Protein AF-A0AAN9I0D5-F1 (afdb_monomer)

Mean predicted aligned error: 15.94 Å

InterPro domains:
  IPR004870 Nucleoporin, Nup155-like [PTHR10350] (16-192)
  IPR007187 Nucleoporin, Nup133/Nup155-like, C-terminal [PF03177] (36-224)
  IPR011257 DNA glycosylase [SSF48150] (186-263)

Nearest PDB structures (foldseek):
  7r1y-assembly1_A  TM=7.532E-01  e=1.089E-03  Homo sapiens
  7tbj-assembly1_A5  TM=6.832E-01  e=1.422E-03  Homo sapiens
  7tbl-assembly1_A6-7  TM=6.832E-01  e=1.422E-03  Homo sapiens
  7tbi-assembly1_A2  TM=6.825E-01  e=2.317E-03  Saccharomyces cerevisiae
  7tbi-assembly1_A4  TM=4.420E-01  e=2.786E-02  Saccharomyces cerevisiae

Sequence (269 aa):
MVRNLFGAYSRNMESNGSGTTNKRQRLPYSPAELAAMEVRAMECIRQLLLRSGEALFLLQLLSQHHVTRLIQGFDANLQQALVQLTFHQLVCSEDGDSLATRLVYALMEYYTGPYGRGTVDDISRRLREGCPSYYKESDYKFFLAVEALERAAVTIDDEEKESLAREAFDSLSKVPESTDLRTVWKRFEDLRLTIHVGLKEVNEMWAGLGYYPRARFLLKGAKQVVAEGGKISKMASMLRKIPGIGDYTAGAIASIAFNKMGGLCDLCS

Organism: Crotalaria pallida (NCBI:txid3830)

Foldseek 3Di:
DDPPPPDDPDDPDDDDDDDDDPDPPPPPDDPVRVVVVVVVVVVVVVLLVLLLQLLVLLVVVCVVQDVPVLVVVDDPVLVVCVVVDDSCCLRPNPVNLVNSLVSVVSSLVVQLALVRPDDSVVVLVSNCVRHCPNRDPLNSLQSQLSSLLSPLLVDPDLVSSVVSNVSSVVSNVPHDPPDDCVVVVVSVLSSLRQPPDDLVNLCVVCPPVPPSVLSVQVSQLVNVCSVVVVDDDLQLVSQCVRGNQDLVNSLVCNCPVVVDPPRPPVPPD

Solvent-accessible surface area (backbone atoms only — not comparable to full-atom values): 15769 Å² total; per-residue (Å²): 142,86,82,68,97,73,70,80,82,80,82,86,81,84,86,78,82,89,80,97,66,99,64,76,81,67,67,97,56,55,74,68,53,50,53,55,48,49,55,50,52,53,50,51,52,52,52,50,52,50,39,47,51,22,52,50,43,50,53,53,52,44,66,72,70,47,54,74,63,56,54,73,75,48,54,73,68,55,53,53,50,59,73,70,57,44,73,66,40,51,58,74,32,72,70,24,48,55,49,51,32,49,51,52,50,54,55,49,54,69,39,41,40,88,73,55,86,52,64,63,63,61,57,47,50,52,38,44,74,45,25,52,88,63,38,46,74,52,56,49,32,46,52,52,18,48,32,28,46,35,50,29,66,71,46,84,52,67,70,62,25,50,51,28,46,49,52,18,49,58,32,47,72,71,37,67,88,89,56,82,56,68,67,55,50,52,55,56,61,74,52,63,74,74,82,77,78,47,73,64,58,54,42,60,76,42,58,92,70,83,48,58,72,54,52,54,29,38,52,50,20,53,48,48,38,51,75,69,71,61,69,78,63,76,44,37,81,59,36,44,72,36,48,64,34,48,72,69,55,16,19,50,48,19,35,71,78,58,70,38,87,80,42,75,74,77,78,80,118

Secondary structure (DSSP, 8-state):
----SS---------------------SS-HHHHHHHHHHHHHHHHHHHHHHHHHHHHHHHHHHT-HHHHHHTS-HHHHHHHHH--HHHHHH-HHHHHHHHHHHHHHHHHHSSTT--S-HHHHHHHHHHH-TTTS-HHHHHHHHHHHHHHHHHH---HHHHHHHHHHHHHHHHTS-TTS-THHHHHHHHHTT------HHHHHHHTTTTS-HHHHHHHHHHHHHHHHTTS---SSHHHHTTSTT--HHHHHHHHHHHH--TTSSGGG--

Radius of gyration: 28.89 Å; Cα contacts (8 Å, |Δi|>4): 200; chains: 1; bounding box: 64×52×85 Å

pLDDT: mean 73.4, std 15.23, range [30.67, 92.06]

Structure (mmCIF, N/CA/C/O backbone):
data_AF-A0AAN9I0D5-F1
#
_entry.id   AF-A0AAN9I0D5-F1
#
loop_
_atom_site.group_PDB
_atom_site.id
_atom_site.type_symbol
_atom_site.label_atom_id
_atom_site.label_alt_id
_atom_site.label_comp_id
_atom_site.label_asym_id
_atom_site.label_entity_id
_atom_site.label_seq_id
_atom_site.pdbx_PDB_ins_code
_atom_site.Cartn_x
_atom_site.Cartn_y
_atom_site.Cartn_z
_atom_site.occupancy
_atom_site.B_iso_or_equiv
_atom_site.auth_seq_id
_atom_site.auth_comp_id
_atom_site.auth_asym_id
_atom_site.auth_atom_id
_atom_site.pdbx_PDB_model_num
ATOM 1 N N . MET A 1 1 ? -2.088 -6.494 16.242 1.00 34.50 1 MET A N 1
ATOM 2 C CA . MET A 1 1 ? -1.973 -7.576 17.245 1.00 34.50 1 MET A CA 1
ATOM 3 C C . MET A 1 1 ? -3.067 -7.373 18.297 1.00 34.50 1 MET A C 1
ATOM 5 O O . MET A 1 1 ? -2.773 -7.082 19.444 1.00 34.50 1 MET A O 1
ATOM 9 N N . VAL A 1 2 ? -4.336 -7.469 17.882 1.00 40.72 2 VAL A N 1
ATOM 10 C CA . VAL A 1 2 ? -5.516 -7.334 18.754 1.00 40.72 2 VAL A CA 1
ATOM 11 C C . VAL A 1 2 ? -6.227 -8.680 18.715 1.00 40.72 2 VAL A C 1
ATOM 13 O O . VAL A 1 2 ? -7.201 -8.870 18.008 1.00 40.72 2 VAL A O 1
ATOM 16 N N . ARG A 1 3 ? -5.654 -9.681 19.384 1.00 41.75 3 ARG A N 1
ATOM 17 C CA . ARG A 1 3 ? -6.338 -10.962 19.573 1.00 41.75 3 ARG A CA 1
ATOM 18 C C . ARG A 1 3 ? -6.983 -10.929 20.952 1.00 41.75 3 ARG A C 1
ATOM 20 O O . ARG A 1 3 ? -6.270 -10.818 21.944 1.00 41.75 3 ARG A O 1
ATOM 27 N N . ASN A 1 4 ? -8.309 -11.063 20.970 1.00 41.97 4 ASN A N 1
ATOM 28 C CA . ASN A 1 4 ? -9.168 -11.277 22.141 1.00 41.97 4 ASN A CA 1
ATOM 29 C C . ASN A 1 4 ? -9.490 -10.039 22.997 1.00 41.97 4 ASN A C 1
ATOM 31 O O . ASN A 1 4 ? -9.071 -9.942 24.146 1.00 41.97 4 ASN A O 1
ATOM 35 N N . LEU A 1 5 ? -10.349 -9.151 22.485 1.00 46.91 5 LEU A N 1
ATOM 36 C CA . LEU A 1 5 ? -11.099 -8.201 23.328 1.00 46.91 5 LEU A CA 1
ATOM 37 C C . LEU A 1 5 ? -12.186 -8.891 24.182 1.00 46.91 5 LEU A C 1
ATOM 39 O O . LEU A 1 5 ? -12.619 -8.342 25.188 1.00 46.91 5 LEU A O 1
ATOM 43 N N . PHE A 1 6 ? -12.579 -10.119 23.826 1.00 43.06 6 PHE A N 1
ATOM 44 C CA . PHE A 1 6 ? -13.622 -10.887 24.509 1.00 43.06 6 PHE A CA 1
ATOM 45 C C . PHE A 1 6 ? -13.172 -12.338 24.726 1.00 43.06 6 PHE A C 1
ATOM 47 O O . PHE A 1 6 ? -13.658 -13.266 24.084 1.00 43.06 6 PHE A O 1
ATOM 54 N N . GLY A 1 7 ? -12.191 -12.556 25.605 1.00 35.41 7 GLY A N 1
ATOM 55 C CA . GLY A 1 7 ? -11.887 -13.906 26.084 1.00 35.41 7 GLY A CA 1
ATOM 56 C C . GLY A 1 7 ? -13.107 -14.489 26.805 1.00 35.41 7 GLY A C 1
ATOM 57 O O . GLY A 1 7 ? -13.618 -13.877 27.740 1.00 35.41 7 GLY A O 1
ATOM 58 N N . ALA A 1 8 ? -13.591 -15.646 26.348 1.00 38.09 8 ALA A N 1
ATOM 59 C CA . ALA A 1 8 ? -14.747 -16.334 26.910 1.00 38.09 8 ALA A CA 1
ATOM 60 C C . ALA A 1 8 ? -14.563 -16.591 28.417 1.00 38.09 8 ALA A C 1
ATOM 62 O O . ALA A 1 8 ? -13.686 -17.350 28.831 1.00 38.09 8 ALA A O 1
ATOM 63 N N . TYR A 1 9 ? -15.411 -15.978 29.244 1.00 43.38 9 TYR A N 1
ATOM 64 C CA . TYR A 1 9 ? -15.505 -16.303 30.664 1.00 43.38 9 TYR A CA 1
ATOM 65 C C . TYR A 1 9 ? -16.128 -17.699 30.812 1.00 43.38 9 TYR A C 1
ATOM 67 O O . TYR A 1 9 ? -17.349 -17.854 30.779 1.00 43.38 9 TYR A O 1
ATOM 75 N N . SER A 1 10 ? -15.286 -18.728 30.948 1.00 35.09 10 SER A N 1
ATOM 76 C CA . SER A 1 10 ? -15.739 -20.078 31.288 1.00 35.09 10 SER A CA 1
ATOM 77 C C . SER A 1 10 ? -16.269 -20.099 32.723 1.00 35.09 10 SER A C 1
ATOM 79 O O . SER A 1 10 ? -15.571 -19.759 33.680 1.00 35.09 10 SER A O 1
ATOM 81 N N . ARG A 1 11 ? -17.540 -20.468 32.856 1.00 40.59 11 ARG A N 1
ATOM 82 C CA . ARG A 1 11 ? -18.304 -20.533 34.099 1.00 40.59 11 ARG A CA 1
ATOM 83 C C . ARG A 1 11 ? -18.100 -21.908 34.742 1.00 40.59 11 ARG A C 1
ATOM 85 O O . ARG A 1 11 ? -18.841 -22.829 34.424 1.00 40.59 11 ARG A O 1
ATOM 92 N N . ASN A 1 12 ? -17.164 -22.042 35.681 1.00 32.66 12 ASN A N 1
ATOM 93 C CA . ASN A 1 12 ? -17.153 -23.198 36.587 1.00 32.66 12 ASN A CA 1
ATOM 94 C C . ASN A 1 12 ? -18.049 -22.899 37.796 1.00 32.66 12 ASN A C 1
ATOM 96 O O . ASN A 1 12 ? -17.616 -22.323 38.790 1.00 32.66 12 ASN A O 1
ATOM 100 N N . MET A 1 13 ? -19.328 -23.255 37.671 1.00 35.94 13 MET A N 1
ATOM 101 C CA . MET A 1 13 ? -20.277 -23.351 38.781 1.00 35.94 13 MET A CA 1
ATOM 102 C C . MET A 1 13 ? -20.373 -24.820 39.194 1.00 35.94 13 MET A C 1
ATOM 104 O O . MET A 1 13 ? -21.234 -25.545 38.704 1.00 35.94 13 MET A O 1
ATOM 108 N N . GLU A 1 14 ? -19.495 -25.257 40.095 1.00 30.67 14 GLU A N 1
ATOM 109 C CA . GLU A 1 14 ? -19.739 -26.473 40.869 1.00 30.67 14 GLU A CA 1
ATOM 110 C C . GLU A 1 14 ? -20.461 -26.095 42.163 1.00 30.67 14 GLU A C 1
ATOM 112 O O . GLU A 1 14 ? -19.948 -25.401 43.041 1.00 30.67 14 GLU A O 1
ATOM 117 N N . SER A 1 15 ? -21.718 -26.521 42.211 1.00 42.09 15 SER A N 1
ATOM 118 C CA . SER A 1 15 ? -22.618 -26.463 43.352 1.00 42.09 15 SER A CA 1
ATOM 119 C C . SER A 1 15 ? -22.238 -27.551 44.353 1.00 42.09 15 SER A C 1
ATOM 121 O O . SER A 1 15 ? -22.221 -28.722 43.983 1.00 42.09 15 SER A O 1
ATOM 123 N N . ASN A 1 16 ? -22.003 -27.195 45.620 1.00 30.69 16 ASN A N 1
ATOM 124 C CA . ASN A 1 16 ? -22.279 -28.118 46.720 1.00 30.69 16 ASN A CA 1
ATOM 125 C C . ASN A 1 16 ? -22.515 -27.402 48.064 1.00 30.69 16 ASN A C 1
ATOM 127 O O . ASN A 1 16 ? -21.620 -26.781 48.627 1.00 30.69 16 ASN A O 1
ATOM 131 N N . GLY A 1 17 ? -23.746 -27.547 48.571 1.00 33.44 17 GLY A N 1
ATOM 132 C CA . GLY A 1 17 ? -24.042 -27.913 49.962 1.00 33.44 17 GLY A CA 1
ATOM 133 C C . GLY A 1 17 ? -23.835 -26.905 51.104 1.00 33.44 17 GLY A C 1
ATOM 134 O O . GLY A 1 17 ? -22.748 -26.793 51.647 1.00 33.44 17 GLY A O 1
ATOM 135 N N . SER A 1 18 ? -24.963 -26.353 51.581 1.00 39.03 18 SER A N 1
ATOM 136 C CA . SER A 1 18 ? -25.345 -26.172 53.001 1.00 39.03 18 SER A CA 1
ATOM 137 C C . SER A 1 18 ? -24.423 -25.393 53.961 1.00 39.03 18 SER A C 1
ATOM 139 O O . SER A 1 18 ? -23.410 -25.897 54.437 1.00 39.03 18 SER A O 1
ATOM 141 N N . GLY A 1 19 ? -24.896 -24.228 54.427 1.00 32.03 19 GLY A N 1
ATOM 142 C CA . GLY A 1 19 ? -24.386 -23.597 55.650 1.00 32.03 19 GLY A CA 1
ATOM 143 C C . GLY A 1 19 ? -24.882 -22.167 55.863 1.00 32.03 19 GLY A C 1
ATOM 144 O O . GLY A 1 19 ? -24.277 -21.212 55.378 1.00 32.03 19 GLY A O 1
ATOM 145 N N . THR A 1 20 ? -25.967 -22.011 56.622 1.00 44.25 20 THR A N 1
ATOM 146 C CA . THR A 1 20 ? -26.500 -20.731 57.112 1.00 44.25 20 THR A CA 1
ATOM 147 C C . THR A 1 20 ? -25.467 -19.983 57.957 1.00 44.25 20 THR A C 1
ATOM 149 O O . THR A 1 20 ? -25.216 -20.353 59.098 1.00 44.25 20 THR A O 1
ATOM 152 N N . THR A 1 21 ? -24.897 -18.903 57.422 1.00 37.22 21 THR A N 1
ATOM 153 C CA . THR A 1 21 ? -24.263 -17.817 58.190 1.00 37.22 21 THR A CA 1
ATOM 154 C C . THR A 1 21 ? -24.368 -16.532 57.375 1.00 37.22 21 THR A C 1
ATOM 156 O O . THR A 1 21 ? -24.171 -16.559 56.161 1.00 37.22 21 THR A O 1
ATOM 159 N N . ASN A 1 22 ? -24.683 -15.413 58.034 1.00 45.34 22 ASN A N 1
ATOM 160 C CA . ASN A 1 22 ? -2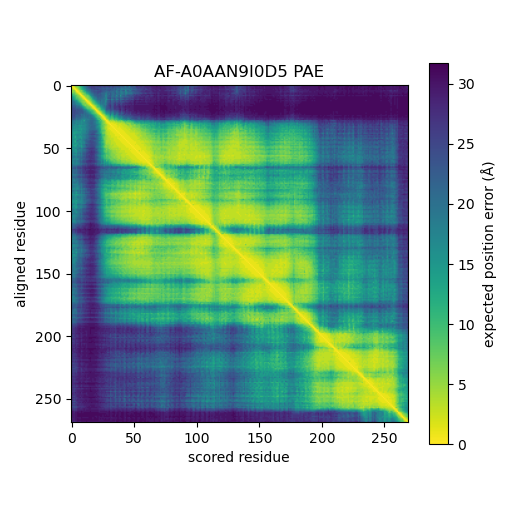4.644 -14.061 57.473 1.00 45.34 22 ASN A CA 1
ATOM 161 C C . ASN A 1 22 ? -23.268 -13.779 56.848 1.00 45.34 22 ASN A C 1
ATOM 163 O O . ASN A 1 22 ? -22.359 -13.262 57.495 1.00 45.34 22 ASN A O 1
ATOM 167 N N . LYS A 1 23 ? -23.103 -14.114 55.573 1.00 39.50 23 LYS A N 1
ATOM 168 C CA . LYS A 1 23 ? -21.961 -13.710 54.770 1.00 39.50 23 LYS A CA 1
ATOM 169 C C . LYS A 1 23 ? -22.453 -12.546 53.938 1.00 39.50 23 LYS A C 1
ATOM 171 O O . LYS A 1 23 ? -23.138 -12.754 52.942 1.00 39.50 23 LYS A O 1
ATOM 176 N N . ARG A 1 24 ? -22.107 -11.318 54.358 1.00 42.88 24 ARG A N 1
ATOM 177 C CA . ARG A 1 24 ? -21.983 -10.179 53.431 1.00 42.88 24 ARG A CA 1
ATOM 178 C C . ARG A 1 24 ? -21.437 -10.765 52.136 1.00 42.88 24 ARG A C 1
AT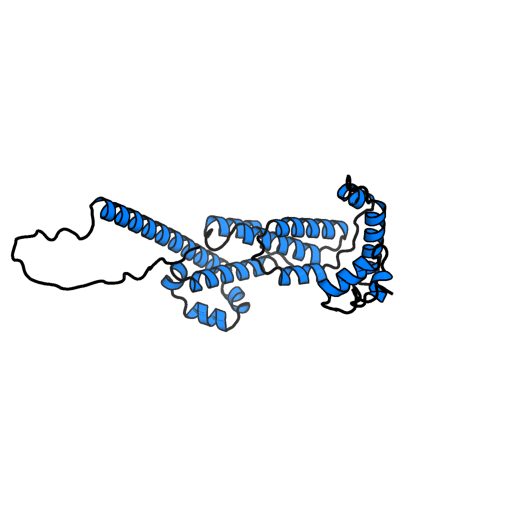OM 180 O O . ARG A 1 24 ? -20.359 -11.357 52.201 1.00 42.88 24 ARG A O 1
ATOM 187 N N . GLN A 1 25 ? -22.205 -10.700 51.046 1.00 50.69 25 GLN A N 1
ATOM 188 C CA . GLN A 1 25 ? -21.758 -11.106 49.717 1.00 50.69 25 GLN A CA 1
ATOM 189 C C . GLN A 1 25 ? -20.391 -10.454 49.515 1.00 50.69 25 GLN A C 1
ATOM 191 O O . GLN A 1 25 ? -20.296 -9.251 49.283 1.00 50.69 25 GLN A O 1
ATOM 196 N N . ARG A 1 26 ? -19.315 -11.217 49.740 1.00 51.75 26 ARG A N 1
ATOM 197 C CA . ARG A 1 26 ? -17.973 -10.759 49.423 1.00 51.75 26 ARG A CA 1
ATOM 198 C C . ARG A 1 26 ? -18.023 -10.643 47.917 1.00 51.75 26 ARG A C 1
ATOM 200 O O . ARG A 1 26 ? -18.247 -11.651 47.248 1.00 51.75 26 ARG A O 1
ATOM 207 N N . LEU A 1 27 ? -17.919 -9.410 47.421 1.00 56.59 27 LEU A N 1
ATOM 208 C CA . LEU A 1 27 ? -17.673 -9.161 46.010 1.00 56.59 27 LEU A CA 1
ATOM 209 C C . LEU A 1 27 ? -16.624 -10.192 45.567 1.00 56.59 27 LEU A C 1
ATOM 211 O O . LEU A 1 27 ? -15.614 -10.333 46.260 1.00 56.59 27 LEU A O 1
ATOM 215 N N . PRO A 1 28 ? -16.872 -10.964 44.497 1.00 70.00 28 PRO A N 1
ATOM 216 C CA . PRO A 1 28 ? -16.014 -12.085 44.102 1.00 70.00 28 PRO A CA 1
ATOM 217 C C . PRO A 1 28 ? -14.615 -11.650 43.627 1.00 70.00 28 PRO A C 1
ATOM 219 O O . PRO A 1 28 ? -13.859 -12.470 43.123 1.00 70.00 28 PRO A O 1
ATOM 222 N N . TYR A 1 29 ? -14.275 -10.374 43.811 1.00 71.25 29 TYR A N 1
ATOM 223 C CA . TYR A 1 29 ? -13.068 -9.716 43.360 1.00 71.25 29 TYR A CA 1
ATOM 224 C C . TYR A 1 29 ? -12.411 -8.991 44.534 1.00 71.25 29 TYR A C 1
ATOM 226 O O . TYR A 1 29 ? -13.072 -8.326 45.340 1.00 71.25 29 TYR A O 1
ATOM 234 N N . SER A 1 30 ? -11.094 -9.107 44.620 1.00 85.94 30 SER A N 1
ATOM 235 C CA . SER A 1 30 ? -10.270 -8.312 45.521 1.00 85.94 30 SER A CA 1
ATOM 236 C C . SER A 1 30 ? -10.320 -6.820 45.139 1.00 85.94 30 SER A C 1
ATOM 238 O O . SER A 1 30 ? -10.538 -6.483 43.972 1.00 85.94 30 SER A O 1
ATOM 240 N N . PRO A 1 31 ? -10.072 -5.892 46.083 1.00 83.31 31 PRO A N 1
ATOM 241 C CA . PRO A 1 31 ? -10.000 -4.460 45.777 1.00 83.31 31 PRO A CA 1
ATOM 242 C C . PRO A 1 31 ? -8.988 -4.123 44.669 1.00 83.31 31 PRO A C 1
ATOM 244 O O . PRO A 1 31 ? -9.225 -3.224 43.868 1.00 83.31 31 PRO A O 1
ATOM 247 N N . ALA A 1 32 ? -7.889 -4.882 44.585 1.00 84.44 32 ALA A N 1
ATOM 248 C CA . ALA A 1 32 ? -6.889 -4.744 43.530 1.00 84.44 32 ALA A CA 1
ATOM 249 C C . ALA A 1 32 ? -7.420 -5.187 42.153 1.00 84.44 32 ALA A C 1
ATOM 251 O O . ALA A 1 32 ? -7.154 -4.525 41.152 1.00 84.44 32 ALA A O 1
ATOM 252 N N . GLU A 1 33 ? -8.205 -6.267 42.089 1.00 86.44 33 GLU A N 1
ATOM 253 C CA . GLU A 1 33 ? -8.851 -6.715 40.847 1.00 86.44 33 GLU A CA 1
ATOM 254 C C . GLU A 1 33 ? -9.924 -5.732 40.377 1.00 86.44 33 GLU A C 1
ATOM 256 O O . GLU A 1 33 ? -9.991 -5.460 39.181 1.00 86.44 33 GLU A O 1
ATOM 261 N N . LEU A 1 34 ? -10.718 -5.157 41.290 1.00 85.31 34 LEU A N 1
ATOM 262 C CA . LEU A 1 34 ? -11.670 -4.090 40.956 1.00 85.31 34 LEU A CA 1
ATOM 263 C C . LEU A 1 34 ? -10.963 -2.867 40.369 1.00 85.31 34 LEU A C 1
ATOM 265 O O . LEU A 1 34 ? -11.347 -2.420 39.292 1.00 85.31 34 LEU A O 1
ATOM 269 N N . ALA A 1 35 ? -9.898 -2.384 41.014 1.00 87.12 35 ALA A N 1
ATOM 270 C CA . ALA A 1 35 ? -9.115 -1.263 40.499 1.00 87.12 35 ALA A CA 1
ATOM 271 C C . ALA A 1 35 ? -8.501 -1.581 39.122 1.00 87.12 35 ALA A C 1
ATOM 273 O O . ALA A 1 35 ? -8.565 -0.771 38.202 1.00 87.12 35 ALA A O 1
ATOM 274 N N . ALA A 1 36 ? -7.966 -2.792 38.930 1.00 87.50 36 ALA A N 1
ATOM 275 C CA . ALA A 1 36 ? -7.428 -3.220 37.639 1.00 87.50 36 ALA A CA 1
ATOM 276 C C . ALA A 1 36 ? -8.510 -3.388 36.554 1.00 87.50 36 ALA A C 1
ATOM 278 O O . ALA A 1 36 ? -8.223 -3.227 35.366 1.00 87.50 36 ALA A O 1
ATOM 279 N N . MET A 1 37 ? -9.740 -3.760 36.919 1.00 87.69 37 MET A N 1
ATOM 280 C CA . MET A 1 37 ? -10.880 -3.791 35.995 1.00 87.69 37 MET A CA 1
ATOM 281 C C . MET A 1 37 ? -11.333 -2.378 35.627 1.00 87.69 37 MET A C 1
ATOM 283 O O . MET A 1 37 ? -11.593 -2.122 34.456 1.00 87.69 37 MET A O 1
ATOM 287 N N . GLU A 1 38 ? -11.365 -1.457 36.588 1.00 90.69 38 GLU A N 1
ATOM 288 C CA . GLU A 1 38 ? -11.731 -0.059 36.363 1.00 90.69 38 GLU A CA 1
ATOM 289 C C . GLU A 1 38 ? -10.732 0.645 35.438 1.00 90.69 38 GLU A C 1
ATOM 291 O O . GLU A 1 38 ? -11.137 1.241 34.442 1.00 90.69 38 GLU A O 1
ATOM 296 N N . VAL A 1 39 ? -9.426 0.481 35.678 1.00 91.62 39 VAL A N 1
ATOM 297 C CA . VAL A 1 39 ? -8.373 1.019 34.797 1.00 91.62 39 VAL A CA 1
ATOM 298 C C . VAL A 1 39 ? -8.512 0.474 33.372 1.00 91.62 39 VAL A C 1
ATOM 300 O O . VAL A 1 39 ? -8.418 1.232 32.407 1.00 91.62 39 VAL A O 1
ATOM 303 N N . ARG A 1 40 ? -8.792 -0.828 33.219 1.00 89.19 40 ARG A N 1
ATOM 304 C CA . ARG A 1 40 ? -9.034 -1.436 31.900 1.00 89.19 40 ARG A CA 1
ATOM 305 C C . ARG A 1 40 ? -10.288 -0.881 31.231 1.00 89.19 40 ARG A C 1
ATOM 307 O O . ARG A 1 40 ? -10.242 -0.576 30.045 1.00 89.19 40 ARG A O 1
ATOM 314 N N . ALA A 1 41 ? -11.381 -0.715 31.973 1.00 89.75 41 ALA A N 1
ATOM 315 C CA . ALA A 1 41 ? -12.616 -0.144 31.447 1.00 89.75 41 ALA A CA 1
ATOM 316 C C . ALA A 1 41 ? -12.418 1.307 30.983 1.00 89.75 41 ALA A C 1
ATOM 318 O O . ALA A 1 41 ? -12.858 1.659 29.888 1.00 89.75 41 ALA A O 1
ATOM 319 N N . MET A 1 42 ? -11.705 2.128 31.763 1.00 92.06 42 MET A N 1
ATOM 320 C CA . MET A 1 42 ? -11.371 3.500 31.371 1.00 92.06 42 MET A CA 1
ATOM 321 C C . MET A 1 42 ? -10.510 3.537 30.106 1.00 92.06 42 MET A C 1
ATOM 323 O O . MET A 1 42 ? -10.791 4.325 29.203 1.00 92.06 42 MET A O 1
ATOM 327 N N . GLU A 1 43 ? -9.511 2.658 29.992 1.00 89.88 43 GLU A N 1
ATOM 328 C CA . GLU A 1 43 ? -8.684 2.579 28.784 1.00 89.88 43 GLU A CA 1
ATOM 329 C C . GLU A 1 43 ? -9.500 2.119 27.566 1.00 89.88 43 GLU A C 1
ATOM 331 O O . GLU A 1 43 ? -9.365 2.699 26.491 1.00 89.88 43 GLU A O 1
ATOM 336 N N . CYS A 1 44 ? -10.413 1.155 27.722 1.00 86.44 44 CYS A N 1
ATOM 337 C CA . CYS A 1 44 ? -11.322 0.744 26.649 1.00 86.44 44 CYS A CA 1
ATOM 338 C C . CYS A 1 44 ? -12.213 1.898 26.169 1.00 86.44 44 CYS A C 1
ATOM 340 O O . CYS A 1 44 ? -12.359 2.090 24.963 1.00 86.44 44 CYS A O 1
ATOM 342 N N . ILE A 1 45 ? -12.773 2.692 27.086 1.00 90.94 45 ILE A N 1
ATOM 343 C CA . ILE A 1 45 ? -13.579 3.871 26.732 1.00 90.94 45 ILE A CA 1
ATOM 344 C C . ILE A 1 45 ? -12.716 4.903 26.000 1.00 90.94 45 ILE A C 1
ATOM 346 O O . ILE A 1 45 ? -13.139 5.444 24.979 1.00 90.94 45 ILE A O 1
ATOM 350 N N . ARG A 1 46 ? -11.490 5.148 26.474 1.00 89.75 46 ARG A N 1
ATOM 351 C CA . ARG A 1 46 ? -10.553 6.078 25.833 1.00 89.75 46 ARG A CA 1
ATOM 352 C C . ARG A 1 46 ? -10.223 5.653 24.401 1.00 89.75 46 ARG A C 1
ATOM 354 O O . ARG A 1 46 ? -10.270 6.483 23.496 1.00 89.75 46 ARG A O 1
ATOM 361 N N . GLN A 1 47 ? -9.932 4.371 24.187 1.00 86.25 47 GLN A N 1
ATOM 362 C CA . GLN A 1 47 ? -9.665 3.813 22.858 1.00 86.25 47 GLN A CA 1
ATOM 363 C C . GLN A 1 47 ? -10.893 3.896 21.950 1.00 86.25 47 GLN A C 1
ATOM 365 O O . GLN A 1 47 ? -10.770 4.290 20.793 1.00 86.25 47 GLN A O 1
ATOM 370 N N . LEU A 1 48 ? -12.084 3.596 22.476 1.00 88.69 48 LEU A N 1
ATOM 371 C CA . LEU A 1 48 ? -13.332 3.694 21.721 1.00 88.69 48 LEU A CA 1
ATOM 372 C C . LEU A 1 48 ? -13.615 5.134 21.272 1.00 88.69 48 LEU A C 1
ATOM 374 O O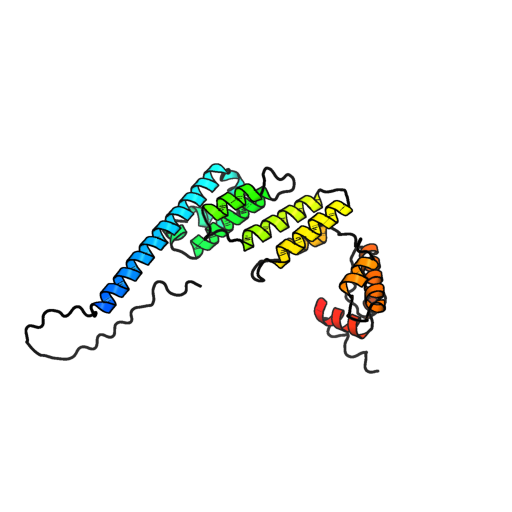 . LEU A 1 48 ? -14.000 5.351 20.123 1.00 88.69 48 LEU A O 1
ATOM 378 N N . LEU A 1 49 ? -13.401 6.119 22.149 1.00 89.50 49 LEU A N 1
ATOM 379 C CA . LEU A 1 49 ? -13.569 7.538 21.823 1.00 89.50 49 LEU A CA 1
ATOM 380 C C . LEU A 1 49 ? -12.576 7.993 20.749 1.00 89.50 49 LEU A C 1
ATOM 382 O O . LEU A 1 49 ? -12.983 8.657 19.797 1.00 89.50 49 LEU A O 1
ATOM 386 N N . LEU A 1 50 ? -11.304 7.595 20.863 1.00 87.62 50 LEU A N 1
ATOM 387 C CA . LEU A 1 50 ? -10.290 7.884 19.846 1.00 87.62 50 LEU A CA 1
ATOM 388 C C . LEU A 1 50 ? -10.675 7.285 18.491 1.00 87.62 50 LEU A C 1
ATOM 390 O O . LEU A 1 50 ? -10.725 8.004 17.497 1.00 87.62 50 LEU A O 1
ATOM 394 N N . ARG A 1 51 ? -11.046 6.001 18.461 1.00 85.31 51 ARG A N 1
ATOM 395 C CA . ARG A 1 51 ? -11.449 5.306 17.229 1.00 85.31 51 ARG A CA 1
ATOM 396 C C . ARG A 1 51 ? -12.703 5.890 16.596 1.00 85.31 51 ARG A C 1
ATOM 398 O O . ARG A 1 51 ? -12.779 6.006 15.375 1.00 85.31 51 ARG A O 1
ATOM 405 N N . SER A 1 52 ? -13.661 6.310 17.419 1.00 88.94 52 SER A N 1
ATOM 406 C CA . SER A 1 52 ? -14.863 7.005 16.950 1.00 88.94 52 SER A CA 1
ATOM 407 C C . SER A 1 52 ? -14.513 8.354 16.316 1.00 88.94 52 SER A C 1
ATOM 409 O O . SER A 1 52 ? -15.058 8.695 15.269 1.00 88.94 52 SER A O 1
ATOM 411 N N . GLY A 1 53 ? -13.578 9.103 16.913 1.00 87.12 53 GLY A N 1
ATOM 412 C CA . GLY A 1 53 ? -13.074 10.362 16.359 1.00 87.12 53 GLY A CA 1
ATOM 413 C C . GLY A 1 53 ? -12.368 10.176 15.015 1.00 87.12 53 GLY A C 1
ATOM 414 O O . GLY A 1 53 ? -12.681 10.881 14.058 1.00 87.12 53 GLY A O 1
ATOM 415 N N . GLU A 1 54 ? -11.484 9.182 14.913 1.00 89.56 54 GLU A N 1
ATOM 416 C CA . GLU A 1 54 ? -10.775 8.848 13.669 1.00 89.56 54 GLU A CA 1
ATOM 417 C C . GLU A 1 54 ? -11.739 8.417 12.553 1.00 89.56 54 GLU A C 1
ATOM 419 O O . GLU A 1 54 ? -11.603 8.843 11.405 1.00 89.56 54 GLU A O 1
ATOM 424 N N . ALA A 1 55 ? -12.749 7.602 12.879 1.00 86.19 55 ALA A N 1
ATOM 425 C CA . ALA A 1 55 ? -13.770 7.174 11.925 1.00 86.19 55 ALA A CA 1
ATOM 426 C C . ALA A 1 55 ? -14.619 8.353 11.421 1.00 86.19 55 ALA A C 1
ATOM 428 O O . ALA A 1 55 ? -14.882 8.461 10.222 1.00 86.19 55 ALA A O 1
ATOM 429 N N . LEU A 1 56 ? -15.021 9.269 12.309 1.00 88.38 56 LEU A N 1
ATOM 430 C CA . LEU A 1 56 ? -15.747 10.483 11.923 1.00 88.38 56 LEU A CA 1
ATOM 431 C C . LEU A 1 56 ? -14.894 11.402 11.047 1.00 88.38 56 LEU A C 1
ATOM 433 O O . LEU A 1 56 ? -15.399 11.928 10.055 1.00 88.38 56 LEU A O 1
ATOM 437 N N . PHE A 1 57 ? -13.608 11.558 11.367 1.00 88.75 57 PHE A N 1
ATOM 438 C CA . PHE A 1 57 ? -12.679 12.324 10.541 1.00 88.75 57 PHE A CA 1
ATOM 439 C C . PHE A 1 57 ? -12.549 11.721 9.139 1.00 88.75 57 PHE A C 1
ATOM 441 O O . PHE A 1 57 ? -12.636 12.448 8.150 1.00 88.75 57 PHE A O 1
ATOM 448 N N . LEU A 1 58 ? -12.408 10.395 9.038 1.00 86.06 58 LEU A N 1
ATOM 449 C CA . LEU A 1 58 ? -12.357 9.696 7.755 1.00 86.06 58 LEU A CA 1
ATOM 450 C C . LEU A 1 58 ? -13.632 9.940 6.935 1.00 86.06 58 LEU A C 1
ATOM 452 O O . LEU A 1 58 ? -13.551 10.299 5.762 1.00 86.06 58 LEU A O 1
ATOM 456 N N . LEU A 1 59 ? -14.809 9.805 7.548 1.00 84.44 59 LEU A N 1
ATOM 457 C CA . LEU A 1 59 ? -16.090 10.070 6.884 1.00 84.44 59 LEU A CA 1
ATOM 458 C C . LEU A 1 59 ? -16.219 11.533 6.438 1.00 84.44 59 LEU A C 1
ATOM 460 O O . LEU A 1 59 ? -16.678 11.807 5.326 1.00 84.44 59 LEU A O 1
ATOM 464 N N . GLN A 1 60 ? -15.769 12.478 7.267 1.00 87.06 60 GLN A N 1
ATOM 465 C CA . GLN A 1 60 ? -15.744 13.896 6.921 1.00 87.06 60 GLN A CA 1
ATOM 466 C C . GLN A 1 60 ? -14.811 14.156 5.734 1.00 87.06 60 GLN A C 1
ATOM 468 O O . GLN A 1 60 ? -15.203 14.848 4.793 1.00 87.06 60 GLN A O 1
ATOM 473 N N . LEU A 1 61 ? -13.612 13.574 5.733 1.00 83.88 61 LEU A N 1
ATOM 474 C CA . LEU A 1 61 ? -12.663 13.687 4.631 1.00 83.88 61 LEU A CA 1
ATOM 475 C C . LEU A 1 61 ? -13.262 13.119 3.336 1.00 83.88 61 LEU A C 1
ATOM 477 O O . LEU A 1 61 ? -13.285 13.802 2.314 1.00 83.88 61 LEU A O 1
ATOM 481 N N . LEU A 1 62 ? -13.845 11.921 3.381 1.00 79.69 62 LEU A N 1
ATOM 482 C CA . LEU A 1 62 ? -14.492 11.306 2.218 1.00 79.69 62 LEU A CA 1
ATOM 483 C C . LEU A 1 62 ? -15.636 12.169 1.666 1.00 79.69 62 LEU A C 1
ATOM 485 O O . LEU A 1 62 ? -15.758 12.319 0.449 1.00 79.69 62 LEU A O 1
ATOM 489 N N . SER A 1 63 ? -16.432 12.796 2.538 1.00 81.12 63 SER A N 1
ATOM 490 C CA . SER A 1 63 ? -17.509 13.704 2.119 1.00 81.12 63 SER A CA 1
ATOM 491 C C . SER A 1 63 ? -16.997 14.936 1.356 1.00 81.12 63 SER A C 1
ATOM 493 O O . SER A 1 63 ? -17.653 15.398 0.422 1.00 81.12 63 SER A O 1
ATOM 495 N N . GLN A 1 64 ? -15.802 15.431 1.696 1.00 80.00 64 GLN A N 1
ATOM 496 C CA . GLN A 1 64 ? -15.175 16.591 1.054 1.00 80.00 64 GLN A CA 1
ATOM 497 C C . GLN A 1 64 ? -14.578 16.258 -0.321 1.00 80.00 64 GLN A C 1
ATOM 499 O O . GLN A 1 64 ? -14.510 17.128 -1.186 1.00 80.00 64 GLN A O 1
ATOM 504 N N . HIS A 1 65 ? -14.170 15.006 -0.547 1.00 70.81 65 HIS A N 1
ATOM 505 C CA . HIS A 1 65 ? -13.379 14.592 -1.712 1.00 70.81 65 HIS A CA 1
ATOM 506 C C . HIS A 1 65 ? -14.187 13.858 -2.809 1.00 70.81 65 HIS A C 1
ATOM 508 O O . HIS A 1 65 ? -13.630 13.119 -3.615 1.00 70.81 65 HIS A O 1
ATOM 514 N N . HIS A 1 66 ? -15.497 14.126 -2.906 1.00 64.75 66 HIS A N 1
ATOM 515 C CA . HIS A 1 66 ? -16.428 13.577 -3.911 1.00 64.75 66 HIS A CA 1
ATOM 516 C C . HIS A 1 66 ? -16.585 12.043 -3.891 1.00 64.75 66 HIS A C 1
ATOM 518 O O . HIS A 1 66 ? -16.158 11.330 -4.802 1.00 64.75 66 HIS A O 1
ATOM 524 N N . VAL A 1 67 ? -17.340 11.557 -2.903 1.00 66.62 67 VAL A N 1
ATOM 525 C CA . VAL A 1 67 ? -17.753 10.150 -2.721 1.00 66.62 67 VAL A CA 1
ATOM 526 C C . VAL A 1 67 ? -18.254 9.476 -4.011 1.00 66.62 67 VAL A C 1
ATOM 528 O O . VAL A 1 67 ? -17.964 8.308 -4.247 1.00 66.62 67 VAL A O 1
ATOM 531 N N . THR A 1 68 ? -18.958 10.194 -4.892 1.00 63.88 68 THR A N 1
ATOM 532 C CA . THR A 1 68 ? -19.519 9.625 -6.133 1.00 63.88 68 THR A CA 1
ATOM 533 C C . THR A 1 68 ? -18.465 9.124 -7.119 1.00 63.88 68 THR A C 1
ATOM 535 O O . THR A 1 68 ? -18.715 8.135 -7.803 1.00 63.88 68 THR A O 1
ATOM 538 N N . ARG A 1 69 ? -17.285 9.755 -7.185 1.00 68.56 69 ARG A N 1
ATOM 539 C CA . ARG A 1 69 ? -16.183 9.283 -8.041 1.00 68.56 69 ARG A CA 1
ATOM 540 C C . ARG A 1 69 ? -15.440 8.103 -7.430 1.00 68.56 69 ARG A C 1
ATOM 542 O O . ARG A 1 69 ? -15.060 7.198 -8.160 1.00 68.56 69 ARG A O 1
ATOM 549 N N . LEU A 1 70 ? -15.298 8.082 -6.106 1.00 69.50 70 LEU A N 1
ATOM 550 C CA . LEU A 1 70 ? -14.717 6.941 -5.394 1.00 69.50 70 LEU A CA 1
ATOM 551 C C . LEU A 1 70 ? -15.595 5.696 -5.551 1.00 69.50 70 LEU A C 1
ATOM 553 O O . LEU A 1 70 ? -15.086 4.622 -5.850 1.00 69.50 70 LEU A O 1
ATOM 557 N N . ILE A 1 71 ? -16.922 5.857 -5.459 1.00 68.50 71 ILE A N 1
ATOM 558 C CA . ILE A 1 71 ? -17.879 4.757 -5.646 1.00 68.50 71 ILE A CA 1
ATOM 559 C C . ILE A 1 71 ? -17.766 4.119 -7.033 1.00 68.50 71 ILE A C 1
ATOM 561 O O . ILE A 1 71 ? -17.852 2.898 -7.136 1.00 68.50 71 ILE A O 1
ATOM 565 N N . GLN A 1 72 ? -17.521 4.906 -8.085 1.00 68.88 72 GLN A N 1
ATOM 566 C CA . GLN A 1 72 ? -17.348 4.375 -9.444 1.00 68.88 72 GLN A CA 1
ATOM 567 C C . GLN A 1 72 ? -16.114 3.472 -9.595 1.00 68.88 72 GLN A C 1
ATOM 569 O O . GLN A 1 72 ? -16.104 2.627 -10.484 1.00 68.88 72 GLN A O 1
ATOM 574 N N . GLY A 1 73 ? -15.102 3.630 -8.736 1.00 65.88 73 GLY A N 1
ATOM 575 C CA . GLY A 1 73 ? -13.912 2.776 -8.708 1.00 65.88 73 GLY A CA 1
ATOM 576 C C . GLY A 1 73 ? -14.062 1.507 -7.862 1.00 65.88 73 GLY A C 1
ATOM 577 O O . GLY A 1 73 ? -13.165 0.669 -7.878 1.00 65.88 73 GLY A O 1
ATOM 578 N N . PHE A 1 74 ? -15.162 1.347 -7.117 1.00 75.62 74 PHE A N 1
ATOM 579 C CA . PHE A 1 74 ? -15.369 0.185 -6.251 1.00 75.62 74 PHE A CA 1
ATOM 580 C C . PHE A 1 74 ? -16.110 -0.955 -6.951 1.00 75.62 74 PHE A C 1
ATOM 582 O O . PHE A 1 74 ? -17.106 -0.744 -7.641 1.00 75.62 74 PHE A O 1
ATOM 589 N N . ASP A 1 75 ? -15.675 -2.183 -6.665 1.00 77.06 75 ASP A N 1
ATOM 590 C CA . ASP A 1 75 ? -16.388 -3.406 -7.033 1.00 77.06 75 ASP A CA 1
ATOM 591 C C . ASP A 1 75 ? -17.788 -3.454 -6.396 1.00 77.06 75 ASP A C 1
ATOM 593 O O . ASP A 1 75 ? -17.996 -2.980 -5.274 1.00 77.06 75 ASP A O 1
ATOM 597 N N . ALA A 1 76 ? -18.741 -4.119 -7.058 1.00 77.81 76 ALA A N 1
ATOM 598 C CA . ALA A 1 76 ? -20.121 -4.256 -6.575 1.00 77.81 76 ALA A CA 1
ATOM 599 C C . ALA A 1 76 ? -20.210 -4.834 -5.145 1.00 77.81 76 ALA A C 1
ATOM 601 O O . ALA A 1 76 ? -21.057 -4.418 -4.356 1.00 77.81 76 ALA A O 1
ATOM 602 N N . ASN A 1 77 ? -19.289 -5.732 -4.778 1.00 80.50 77 ASN A N 1
ATOM 603 C CA . ASN A 1 77 ? -19.213 -6.315 -3.436 1.00 80.50 77 ASN A CA 1
ATOM 604 C C . ASN A 1 77 ? -18.825 -5.279 -2.368 1.00 80.50 77 ASN A C 1
ATOM 606 O O . ASN A 1 77 ? -19.376 -5.287 -1.269 1.00 80.50 77 ASN A O 1
ATOM 610 N N . LEU A 1 78 ? -17.902 -4.366 -2.687 1.00 77.25 78 LEU A N 1
ATOM 611 C CA . LEU A 1 78 ? -17.484 -3.300 -1.772 1.00 77.25 78 LEU A CA 1
ATOM 612 C C . LEU A 1 78 ? -18.583 -2.252 -1.615 1.00 77.25 78 LEU A C 1
ATOM 614 O O . LEU A 1 78 ? -18.816 -1.776 -0.509 1.00 77.25 78 LEU A O 1
ATOM 618 N N . GLN A 1 79 ? -19.298 -1.933 -2.696 1.00 80.62 79 GLN A N 1
ATOM 619 C CA . GLN A 1 79 ? -20.452 -1.035 -2.639 1.00 80.62 79 GLN A CA 1
ATOM 620 C C . GLN A 1 79 ? -21.566 -1.611 -1.753 1.00 80.62 79 GLN A C 1
ATOM 622 O O . GLN A 1 79 ? -22.123 -0.896 -0.925 1.00 80.62 79 GLN A O 1
ATOM 627 N N . GLN A 1 80 ? -21.857 -2.910 -1.870 1.00 81.62 80 GLN A N 1
ATOM 628 C CA . GLN A 1 80 ? -22.830 -3.585 -1.006 1.00 81.62 80 GLN A CA 1
ATOM 629 C C . GLN A 1 80 ? -22.377 -3.619 0.459 1.00 81.62 80 GLN A C 1
ATOM 631 O O . GLN A 1 80 ? -23.178 -3.322 1.346 1.00 81.62 80 GLN A O 1
ATOM 636 N N . ALA A 1 81 ? -21.097 -3.907 0.711 1.00 80.38 81 ALA A N 1
ATOM 637 C CA . ALA A 1 81 ? -20.524 -3.871 2.054 1.00 80.38 81 ALA A CA 1
ATOM 638 C C . ALA A 1 81 ? -20.603 -2.464 2.672 1.00 80.38 81 ALA A C 1
ATOM 640 O O . ALA A 1 81 ? -20.960 -2.333 3.837 1.00 80.38 81 ALA A O 1
ATOM 641 N N . LEU A 1 82 ? -20.353 -1.413 1.884 1.00 80.31 82 LEU A N 1
ATOM 642 C CA . LEU A 1 82 ? -20.476 -0.013 2.305 1.00 80.31 82 LEU A CA 1
ATOM 643 C C . LEU A 1 82 ? -21.912 0.380 2.662 1.00 80.31 82 LEU A C 1
ATOM 645 O O . LEU A 1 82 ? -22.114 1.113 3.624 1.00 80.31 82 LEU A O 1
ATOM 649 N N . VAL A 1 83 ? -22.908 -0.109 1.918 1.00 84.19 83 VAL A N 1
ATOM 650 C CA . VAL A 1 83 ? -24.329 0.168 2.200 1.00 84.19 83 VAL A CA 1
ATOM 651 C C . VAL A 1 83 ? -24.792 -0.519 3.487 1.00 84.19 83 VAL A C 1
ATOM 653 O O . VAL A 1 83 ? -25.620 0.026 4.212 1.00 84.19 83 VAL A O 1
ATOM 656 N N . GLN A 1 84 ? -24.265 -1.707 3.782 1.00 83.69 84 GLN A N 1
ATOM 657 C CA . GLN A 1 84 ? -24.595 -2.458 4.997 1.00 83.69 84 GLN A CA 1
ATOM 658 C C . GLN A 1 84 ? -23.767 -2.034 6.219 1.00 83.69 84 GLN A C 1
ATOM 660 O O . GLN A 1 84 ? -24.076 -2.445 7.338 1.00 83.69 84 GLN A O 1
ATOM 665 N N . LEU A 1 85 ? -22.726 -1.224 6.015 1.00 81.81 85 LEU A N 1
ATOM 666 C CA . LEU A 1 85 ? -21.785 -0.837 7.054 1.00 81.81 85 LEU A CA 1
ATOM 667 C C . LEU A 1 85 ? -22.459 0.067 8.090 1.00 81.81 85 LEU A C 1
ATOM 669 O O . LEU A 1 85 ? -22.866 1.195 7.809 1.00 81.81 85 LEU A O 1
ATOM 673 N N . THR A 1 86 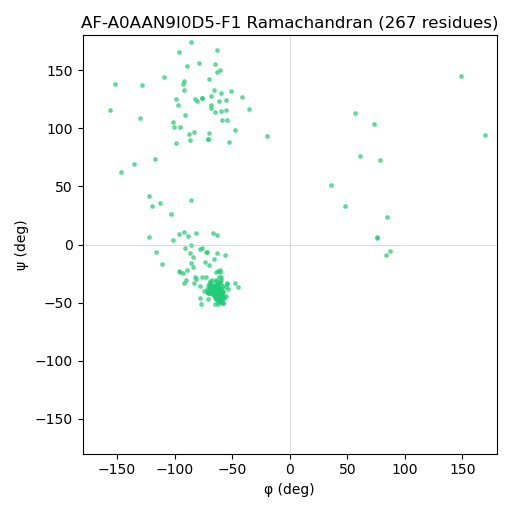? -22.520 -0.406 9.330 1.00 87.12 86 THR A N 1
ATOM 674 C CA . THR A 1 86 ? -22.947 0.420 10.466 1.00 87.12 86 THR A CA 1
ATOM 675 C C . THR A 1 86 ? -21.758 1.146 11.094 1.00 87.12 86 THR A C 1
ATOM 677 O O . THR A 1 86 ? -20.630 0.653 11.074 1.00 87.12 86 THR A O 1
ATOM 680 N N . PHE A 1 87 ? -22.002 2.294 11.736 1.00 85.25 87 PHE A N 1
ATOM 681 C CA . PHE A 1 87 ? -20.947 3.027 12.452 1.00 85.25 87 PHE A CA 1
ATOM 682 C C . PHE A 1 87 ? -20.284 2.173 13.546 1.00 85.25 87 PHE A C 1
ATOM 684 O O . PHE A 1 87 ? -19.073 2.225 13.732 1.00 85.25 87 PHE A O 1
ATOM 691 N N . HIS A 1 88 ? -21.060 1.317 14.219 1.00 84.88 88 HIS A N 1
ATOM 692 C CA . HIS A 1 88 ? -20.524 0.366 15.193 1.00 84.88 88 HIS A CA 1
ATOM 693 C C . HIS A 1 88 ? -19.527 -0.611 14.553 1.00 84.88 88 HIS A C 1
ATOM 695 O O . HIS A 1 88 ? -18.464 -0.857 15.113 1.00 84.88 88 HIS A O 1
ATOM 701 N N . GLN A 1 89 ? -19.842 -1.158 13.376 1.00 82.69 89 GLN A N 1
ATOM 702 C CA . GLN A 1 89 ? -18.927 -2.055 12.665 1.00 82.69 89 GLN A CA 1
ATOM 703 C C . GLN A 1 89 ? -17.682 -1.325 12.163 1.00 82.69 89 GLN A C 1
ATOM 705 O O . GLN A 1 89 ? -16.606 -1.904 12.216 1.00 82.69 89 GLN A O 1
ATOM 710 N N . LEU A 1 90 ? -17.800 -0.062 11.743 1.00 82.56 90 LEU A N 1
ATOM 711 C CA . LEU A 1 90 ? -16.648 0.741 11.325 1.00 82.56 90 LEU A CA 1
ATOM 712 C C . LEU A 1 90 ? -15.635 0.952 12.459 1.00 82.56 90 LEU A C 1
ATOM 714 O O . LEU A 1 90 ? -14.441 0.966 12.204 1.00 82.56 90 LEU A O 1
ATOM 718 N N . VAL A 1 91 ? -16.113 1.135 13.693 1.00 84.31 91 VAL A N 1
ATOM 719 C CA . VAL A 1 91 ? -15.270 1.478 14.851 1.00 84.31 91 VAL A CA 1
ATOM 720 C C . VAL A 1 91 ? -14.788 0.240 15.618 1.00 84.31 91 VAL A C 1
ATOM 722 O O . VAL A 1 91 ? -13.700 0.263 16.191 1.00 84.31 91 VAL A O 1
ATOM 725 N N . CYS A 1 92 ? -15.596 -0.825 15.666 1.00 82.38 92 CYS A N 1
ATOM 726 C CA . CYS A 1 92 ? -15.367 -1.975 16.549 1.00 82.38 92 CYS A CA 1
ATOM 727 C C . CYS A 1 92 ? -15.099 -3.305 15.822 1.00 82.38 92 CYS A C 1
ATOM 729 O O . CYS A 1 92 ? -14.835 -4.298 16.502 1.00 82.38 92 CYS A O 1
ATOM 731 N N . SER A 1 93 ? -15.213 -3.374 14.490 1.00 85.00 93 SER A N 1
ATOM 732 C CA . SER A 1 93 ? -15.034 -4.620 13.726 1.00 85.00 93 SER A CA 1
ATOM 733 C C . SER A 1 93 ? -13.742 -4.619 12.913 1.00 85.00 93 SER A C 1
ATOM 735 O O . SER A 1 93 ? -13.393 -3.614 12.299 1.00 85.00 93 SER A O 1
ATOM 737 N N . GLU A 1 94 ? -13.096 -5.783 12.807 1.00 79.50 94 GLU A N 1
ATOM 738 C CA . GLU A 1 94 ? -11.956 -5.990 11.898 1.00 79.50 94 GLU A CA 1
ATOM 739 C C . GLU A 1 94 ? -12.364 -5.807 10.425 1.00 79.50 94 GLU A C 1
ATOM 741 O O . GLU A 1 94 ? -11.599 -5.273 9.620 1.00 79.50 94 GLU A O 1
ATOM 746 N N . ASP A 1 95 ? -13.601 -6.177 10.077 1.00 80.75 95 ASP A N 1
ATOM 747 C CA . ASP A 1 95 ? -14.139 -5.957 8.731 1.00 80.75 95 ASP A CA 1
ATOM 748 C C . ASP A 1 95 ? -14.247 -4.457 8.422 1.00 80.75 95 ASP A C 1
ATOM 750 O O . ASP A 1 95 ? -13.935 -4.022 7.312 1.00 80.75 95 ASP A O 1
ATOM 754 N N . GLY A 1 96 ? -14.629 -3.656 9.423 1.00 81.19 96 GLY A N 1
ATOM 755 C CA . GLY A 1 96 ? -14.709 -2.200 9.331 1.00 81.19 96 GLY A CA 1
ATOM 756 C C . GLY A 1 96 ? -13.343 -1.560 9.120 1.00 81.19 96 GLY A C 1
ATOM 757 O O . GLY A 1 96 ? -13.204 -0.736 8.218 1.00 81.19 96 GLY A O 1
ATOM 758 N N . ASP A 1 97 ? -12.328 -2.007 9.867 1.00 81.50 97 ASP A N 1
ATOM 759 C CA . ASP A 1 97 ? -10.934 -1.586 9.681 1.00 81.50 97 ASP A CA 1
ATOM 760 C C . ASP A 1 97 ? -10.460 -1.871 8.248 1.00 81.50 97 ASP A C 1
ATOM 762 O O . ASP A 1 97 ? -9.895 -0.999 7.584 1.00 81.50 97 ASP A O 1
ATOM 766 N N . SER A 1 98 ? -10.738 -3.074 7.732 1.00 83.19 98 SER A N 1
ATOM 767 C CA . SER A 1 98 ? -10.340 -3.457 6.372 1.00 83.19 98 SER A CA 1
ATOM 768 C C . SER A 1 98 ? -11.018 -2.597 5.298 1.00 83.19 98 SER A C 1
ATOM 770 O O . SER A 1 98 ? -10.377 -2.184 4.326 1.00 83.19 98 SER A O 1
ATOM 772 N N . LEU A 1 99 ? -12.299 -2.267 5.492 1.00 84.06 99 LEU A N 1
ATOM 773 C CA . LEU A 1 99 ? -13.063 -1.401 4.599 1.00 84.06 99 LEU A CA 1
ATOM 774 C C . LEU A 1 99 ? -12.574 0.048 4.685 1.00 84.06 99 LEU A C 1
ATOM 776 O O . LEU A 1 99 ? -12.397 0.681 3.647 1.00 84.06 99 LEU A O 1
ATOM 780 N N . ALA A 1 100 ? -12.286 0.554 5.885 1.00 84.25 100 ALA A N 1
ATOM 781 C CA . ALA A 1 100 ? -11.729 1.886 6.103 1.00 84.25 100 ALA A CA 1
ATOM 782 C C . ALA A 1 100 ? -10.369 2.045 5.414 1.00 84.25 100 ALA A C 1
ATOM 784 O O . ALA A 1 100 ? -10.172 2.993 4.652 1.00 84.25 100 ALA A O 1
ATOM 785 N N . THR A 1 101 ? -9.458 1.086 5.593 1.00 85.31 101 THR A N 1
ATOM 786 C CA . THR A 1 101 ? -8.174 1.077 4.884 1.00 85.31 101 THR A CA 1
ATOM 787 C C . THR A 1 101 ? -8.390 1.028 3.373 1.00 85.31 101 THR A C 1
ATOM 789 O O . THR A 1 101 ? -7.769 1.794 2.644 1.00 85.31 101 THR A O 1
ATOM 792 N N . ARG A 1 102 ? -9.323 0.213 2.870 1.00 83.25 102 ARG A N 1
ATOM 793 C CA . ARG A 1 102 ? -9.590 0.134 1.426 1.00 83.25 102 ARG A CA 1
ATOM 794 C C . ARG A 1 102 ? -10.176 1.425 0.843 1.00 83.25 102 ARG A C 1
ATOM 796 O O . ARG A 1 102 ? -9.822 1.794 -0.275 1.00 83.25 102 ARG A O 1
ATOM 803 N N . LEU A 1 103 ? -11.013 2.135 1.600 1.00 83.00 103 LEU A N 1
ATOM 804 C CA . LEU A 1 103 ? -11.497 3.472 1.241 1.00 83.00 103 LEU A CA 1
ATOM 805 C C . LEU A 1 103 ? -10.347 4.481 1.155 1.00 83.00 103 LEU A C 1
ATOM 807 O O . LEU A 1 103 ? -10.280 5.244 0.193 1.00 83.00 103 LEU A O 1
ATOM 811 N N . VAL A 1 104 ? -9.436 4.468 2.134 1.00 85.38 104 VAL A N 1
ATOM 812 C CA . VAL A 1 104 ? -8.240 5.324 2.133 1.00 85.38 104 VAL A CA 1
ATOM 813 C C . VAL A 1 104 ? -7.353 5.011 0.930 1.00 85.38 104 VAL A C 1
ATOM 815 O O . VAL A 1 104 ? -6.911 5.932 0.250 1.00 85.38 104 VAL A O 1
ATOM 818 N N . TYR A 1 105 ? -7.143 3.731 0.617 1.00 82.12 105 TYR A N 1
ATOM 819 C CA . TYR A 1 105 ? -6.356 3.316 -0.545 1.00 82.12 105 TYR A CA 1
ATOM 820 C C . TYR A 1 105 ? -6.969 3.812 -1.859 1.00 82.12 105 TYR A C 1
ATOM 822 O O . TYR A 1 105 ? -6.257 4.392 -2.669 1.00 82.12 105 TYR A O 1
ATOM 830 N N . ALA A 1 106 ? -8.283 3.672 -2.052 1.00 80.31 106 ALA A N 1
ATOM 831 C CA . ALA A 1 106 ? -8.953 4.176 -3.253 1.00 80.31 106 ALA A CA 1
ATOM 832 C C . ALA A 1 106 ? -8.934 5.709 -3.354 1.00 80.31 106 ALA A C 1
ATOM 834 O O . ALA A 1 106 ? -8.795 6.259 -4.449 1.00 80.31 106 ALA A O 1
ATOM 835 N N . LEU A 1 107 ? -9.038 6.409 -2.217 1.00 82.38 107 LEU A N 1
ATOM 836 C CA . LEU A 1 107 ? -8.836 7.855 -2.167 1.00 82.38 107 LEU A CA 1
ATOM 837 C C . LEU A 1 107 ? -7.421 8.204 -2.630 1.00 82.38 107 LEU A C 1
ATOM 839 O O . LEU A 1 107 ? -7.263 9.047 -3.506 1.00 82.38 107 LEU A O 1
ATOM 843 N N . MET A 1 108 ? -6.403 7.535 -2.091 1.00 81.50 108 MET A N 1
ATOM 844 C CA . MET A 1 108 ? -5.014 7.790 -2.459 1.00 81.50 108 MET A CA 1
ATOM 845 C C . MET A 1 108 ? -4.714 7.446 -3.920 1.00 81.50 108 MET A C 1
ATOM 847 O O . MET A 1 108 ? -4.083 8.252 -4.600 1.00 81.50 108 MET A O 1
ATOM 851 N N . GLU A 1 109 ? -5.226 6.330 -4.442 1.00 78.31 109 GLU A N 1
ATOM 852 C CA . GLU A 1 109 ? -5.072 5.963 -5.854 1.00 78.31 109 GLU A CA 1
ATOM 853 C C . GLU A 1 109 ? -5.627 7.040 -6.794 1.00 78.31 109 GLU A C 1
ATOM 855 O O . GLU A 1 109 ? -4.978 7.390 -7.783 1.00 78.31 109 GLU A O 1
ATOM 860 N N . TYR A 1 110 ? -6.776 7.633 -6.451 1.00 76.62 110 TYR A N 1
ATOM 861 C CA . TYR A 1 110 ? -7.352 8.745 -7.208 1.00 76.62 110 TYR A CA 1
ATOM 862 C C . TYR A 1 110 ? -6.419 9.968 -7.269 1.00 76.62 110 TYR A C 1
ATOM 864 O O . TYR A 1 110 ? -6.369 10.654 -8.293 1.00 76.62 110 TYR A O 1
ATOM 872 N N . TYR A 1 111 ? -5.662 10.235 -6.202 1.00 75.44 111 TYR A N 1
ATOM 873 C CA . TYR A 1 111 ? -4.713 11.350 -6.146 1.00 75.44 111 TYR A CA 1
ATOM 874 C C . TYR A 1 111 ? -3.371 11.054 -6.817 1.00 75.44 111 TYR A C 1
ATOM 876 O O . TYR A 1 111 ? -2.777 11.968 -7.383 1.00 75.44 111 TYR A O 1
ATOM 884 N N . THR A 1 112 ? -2.929 9.796 -6.825 1.00 72.94 112 THR A N 1
ATOM 885 C CA . THR A 1 112 ? -1.654 9.386 -7.444 1.00 72.94 112 THR A CA 1
ATOM 886 C C . THR A 1 112 ? -1.673 9.304 -8.977 1.00 72.94 112 THR A C 1
ATOM 888 O O . THR A 1 112 ? -0.645 9.001 -9.566 1.00 72.94 112 THR A O 1
ATOM 891 N N . GLY A 1 113 ? -2.808 9.542 -9.645 1.00 65.69 113 GLY A N 1
ATOM 892 C CA . GLY A 1 113 ? -2.918 9.399 -11.104 1.00 65.69 113 GLY A CA 1
ATOM 893 C C . GLY A 1 113 ? -2.031 10.358 -11.932 1.00 65.69 113 GLY A C 1
ATOM 894 O O . GLY A 1 113 ? -1.564 11.375 -11.420 1.00 65.69 113 GLY A O 1
ATOM 895 N N . PRO A 1 114 ? -1.881 10.113 -13.252 1.00 53.78 114 PRO A N 1
ATOM 896 C CA . PRO A 1 114 ? -0.889 10.749 -14.145 1.00 53.78 114 PRO A CA 1
ATOM 897 C C . PRO A 1 114 ? -1.024 12.272 -14.333 1.00 53.78 114 PRO A C 1
ATOM 899 O O . PRO A 1 114 ? -0.169 12.909 -14.939 1.00 53.78 114 PRO A O 1
ATOM 902 N N . TYR A 1 115 ? -2.089 12.879 -13.807 1.00 51.34 115 TYR A N 1
ATOM 903 C CA . TYR A 1 115 ? -2.316 14.326 -13.803 1.00 51.34 115 TYR A CA 1
ATOM 904 C C . TYR A 1 115 ? -2.492 14.850 -12.375 1.00 51.34 115 TYR A C 1
ATOM 906 O O . TYR A 1 115 ? -3.415 15.634 -12.145 1.00 51.34 115 TYR A O 1
ATOM 914 N N . GLY A 1 116 ? -1.672 14.351 -11.437 1.00 54.84 116 GLY A N 1
ATOM 915 C CA . GLY A 1 116 ? -1.665 14.639 -9.997 1.00 54.84 116 GLY A CA 1
ATOM 916 C C . GLY A 1 116 ? -2.373 15.941 -9.637 1.00 54.84 116 GLY A C 1
ATOM 917 O O . GLY A 1 116 ? -1.803 17.028 -9.704 1.00 54.84 116 GLY A O 1
ATOM 918 N N . ARG A 1 117 ? -3.664 15.843 -9.299 1.00 53.62 117 ARG A N 1
ATOM 919 C CA . ARG A 1 117 ? -4.525 17.007 -9.023 1.00 53.62 117 ARG A CA 1
ATOM 920 C C . ARG A 1 117 ? -4.418 17.458 -7.564 1.00 53.62 117 ARG A C 1
ATOM 922 O O . ARG A 1 117 ? -5.422 17.820 -6.951 1.00 53.62 117 ARG A O 1
ATOM 929 N N . GLY A 1 118 ? -3.214 17.402 -7.006 1.00 54.97 118 GLY A N 1
ATOM 930 C CA . GLY A 1 118 ? -2.916 17.747 -5.620 1.00 54.97 118 GLY A CA 1
ATOM 931 C C . GLY A 1 118 ? -1.760 16.925 -5.059 1.00 54.97 118 GLY A C 1
ATOM 932 O O . GLY A 1 118 ? -1.596 15.758 -5.394 1.00 54.97 118 GLY A O 1
ATOM 933 N N . THR A 1 119 ? -0.979 17.565 -4.198 1.00 63.38 119 THR A N 1
ATOM 934 C CA . THR A 1 119 ? 0.118 17.026 -3.387 1.00 63.38 119 THR A CA 1
ATOM 935 C C . THR A 1 119 ? -0.368 15.838 -2.553 1.00 63.38 119 THR A C 1
ATOM 937 O O . THR A 1 119 ? -1.075 16.006 -1.555 1.00 63.38 119 THR A O 1
ATOM 940 N N . VAL A 1 120 ? 0.038 14.623 -2.934 1.00 71.44 120 VAL A N 1
ATOM 941 C CA . VAL A 1 120 ? -0.128 13.389 -2.136 1.00 71.44 120 VAL A CA 1
ATOM 942 C C . VAL A 1 120 ? 0.307 13.613 -0.686 1.00 71.44 120 VAL A C 1
ATOM 944 O O . VAL A 1 120 ? -0.311 13.074 0.234 1.00 71.44 120 VAL A O 1
ATOM 947 N N . ASP A 1 121 ? 1.308 14.471 -0.473 1.00 77.19 121 ASP A N 1
ATOM 948 C CA . ASP A 1 121 ? 1.793 14.862 0.848 1.00 77.19 121 ASP A CA 1
ATOM 949 C C . ASP A 1 121 ? 0.742 15.597 1.700 1.00 77.19 121 ASP A C 1
ATOM 951 O O . ASP A 1 121 ? 0.621 15.314 2.890 1.00 77.19 121 ASP A O 1
ATOM 955 N N . ASP A 1 122 ? -0.093 16.469 1.125 1.00 80.00 122 ASP A N 1
ATOM 956 C CA . ASP A 1 122 ? -1.088 17.221 1.902 1.00 80.00 122 ASP A CA 1
ATOM 957 C C . ASP A 1 122 ? -2.225 16.325 2.396 1.00 80.00 122 ASP A C 1
ATOM 959 O O . ASP A 1 122 ? -2.643 16.411 3.555 1.00 80.00 122 ASP A O 1
ATOM 963 N N . ILE A 1 123 ? -2.700 15.417 1.544 1.00 82.50 123 ILE A N 1
ATOM 964 C CA . ILE A 1 123 ? -3.746 14.455 1.915 1.00 82.50 123 ILE A CA 1
ATOM 965 C C . ILE A 1 123 ? -3.177 13.408 2.864 1.00 82.50 123 ILE A C 1
ATOM 967 O O . ILE A 1 123 ? -3.801 13.100 3.878 1.00 82.50 123 ILE A O 1
ATOM 971 N N . SER A 1 124 ? -1.958 12.933 2.608 1.00 85.12 124 SER A N 1
ATOM 972 C CA . SER A 1 124 ? -1.262 12.018 3.511 1.00 85.12 124 SER A CA 1
ATOM 973 C C . SER A 1 124 ? -1.015 12.634 4.884 1.00 85.12 124 SER A C 1
ATOM 975 O O . SER A 1 124 ? -1.152 11.945 5.892 1.00 85.12 124 SER A O 1
ATOM 977 N N . ARG A 1 125 ? -0.682 13.928 4.964 1.00 84.81 125 ARG A N 1
ATOM 978 C CA . ARG A 1 125 ? -0.534 14.647 6.237 1.00 84.81 125 ARG A CA 1
ATOM 979 C C . ARG A 1 125 ? -1.853 14.677 7.000 1.00 84.81 125 ARG A C 1
ATOM 981 O O . ARG A 1 125 ? -1.883 14.249 8.150 1.00 84.81 125 ARG A O 1
ATOM 988 N N . ARG A 1 126 ? -2.951 15.050 6.333 1.00 84.62 126 ARG A N 1
ATOM 989 C CA . ARG A 1 126 ? -4.298 15.040 6.931 1.00 84.62 126 ARG A CA 1
ATOM 990 C C . ARG A 1 126 ? -4.724 13.646 7.397 1.00 84.62 126 ARG A C 1
ATOM 992 O O . ARG A 1 126 ? -5.297 13.522 8.473 1.00 84.62 126 ARG A O 1
ATOM 999 N N . LEU A 1 127 ? -4.432 12.601 6.622 1.00 86.06 127 LEU A N 1
ATOM 1000 C CA . LEU A 1 127 ? -4.735 11.212 6.985 1.00 86.06 127 LEU A CA 1
ATOM 1001 C C . LEU A 1 127 ? -3.899 10.727 8.178 1.00 86.06 127 LEU A C 1
ATOM 1003 O O . LEU A 1 127 ? -4.432 10.061 9.062 1.00 86.06 127 LEU A O 1
ATOM 1007 N N . ARG A 1 128 ? -2.611 11.081 8.250 1.00 86.19 128 ARG A N 1
ATOM 1008 C CA . ARG A 1 128 ? -1.754 10.731 9.398 1.00 86.19 128 ARG A CA 1
ATOM 1009 C C . ARG A 1 128 ? -2.186 11.434 10.682 1.00 86.19 128 ARG A C 1
ATOM 1011 O O . ARG A 1 128 ? -2.146 10.822 11.743 1.00 86.19 128 ARG A O 1
ATOM 1018 N N . GLU A 1 129 ? -2.586 12.699 10.588 1.00 84.88 129 GLU A N 1
ATOM 1019 C CA . GLU A 1 129 ? -3.026 13.491 11.742 1.00 84.88 129 GLU A CA 1
ATOM 1020 C C . GLU A 1 129 ? -4.422 13.086 12.229 1.00 84.88 129 GLU A C 1
ATOM 1022 O O . GLU A 1 129 ? -4.658 13.030 13.434 1.00 84.88 129 GLU A O 1
ATOM 1027 N N . GLY A 1 130 ? -5.347 12.799 11.311 1.00 82.44 130 GLY A N 1
ATOM 1028 C CA . GLY A 1 130 ? -6.744 12.538 11.658 1.00 82.44 130 GLY A CA 1
ATOM 1029 C C . GLY A 1 130 ? -7.127 11.065 11.802 1.00 82.44 130 GLY A C 1
ATOM 1030 O O . GLY A 1 130 ? -8.109 10.766 12.477 1.00 82.44 130 GLY A O 1
ATOM 1031 N N . CYS A 1 131 ? -6.385 10.136 11.194 1.00 85.94 131 CYS A N 1
ATOM 1032 C CA . CYS A 1 131 ? -6.672 8.702 11.276 1.00 85.94 131 CYS A CA 1
ATOM 1033 C C . CYS A 1 131 ? -5.408 7.812 11.263 1.00 85.94 131 CYS A C 1
ATOM 1035 O O . CYS A 1 131 ? -5.258 6.959 10.379 1.00 85.94 131 CYS A O 1
ATOM 1037 N N . PRO A 1 132 ? -4.514 7.933 12.265 1.00 84.12 132 PRO A N 1
ATOM 1038 C CA . PRO A 1 132 ? -3.261 7.165 12.328 1.00 84.12 132 PRO A CA 1
ATOM 1039 C C . PRO A 1 132 ? -3.477 5.648 12.426 1.00 84.12 132 PRO A C 1
ATOM 1041 O O . PRO A 1 132 ? -2.606 4.853 12.073 1.00 84.12 132 PRO A O 1
ATOM 1044 N N . SER A 1 133 ? -4.647 5.226 12.899 1.00 82.56 133 SER A N 1
ATOM 1045 C CA . SER A 1 133 ? -5.016 3.818 12.973 1.00 82.56 133 SER A CA 1
ATOM 1046 C C . SER A 1 133 ? -5.299 3.167 11.621 1.00 82.56 133 SER A C 1
ATOM 1048 O O . SER A 1 133 ? -5.004 1.982 11.453 1.00 82.56 133 SER A O 1
ATOM 1050 N N . TYR A 1 134 ? -5.874 3.925 10.681 1.00 81.56 134 TYR A N 1
ATOM 1051 C CA . TYR A 1 134 ? -6.260 3.441 9.352 1.00 81.56 134 TYR A CA 1
ATOM 1052 C C . TYR A 1 134 ? -5.186 3.723 8.294 1.00 81.56 134 TYR A C 1
ATOM 1054 O O . TYR A 1 134 ? -5.145 3.020 7.286 1.00 81.56 134 TYR A O 1
ATOM 1062 N N . TYR A 1 135 ? -4.325 4.722 8.528 1.00 84.12 135 TYR A N 1
ATOM 1063 C CA . TYR A 1 135 ? -3.258 5.135 7.617 1.00 84.12 135 TYR A CA 1
ATOM 1064 C C . TYR A 1 135 ? -1.912 5.236 8.338 1.00 84.12 135 TYR A C 1
ATOM 1066 O O . TYR A 1 135 ? -1.680 6.138 9.148 1.00 84.12 135 TYR A O 1
ATOM 1074 N N . LYS A 1 136 ? -1.009 4.300 8.037 1.00 84.00 136 LYS A N 1
ATOM 1075 C CA . LYS A 1 136 ? 0.300 4.188 8.690 1.00 84.00 136 LYS A CA 1
ATOM 1076 C C . LYS A 1 136 ? 1.393 4.880 7.885 1.00 84.00 136 LYS A C 1
ATOM 1078 O O . LYS A 1 136 ? 1.268 5.152 6.695 1.00 84.00 136 LYS A O 1
ATOM 1083 N N . GLU A 1 137 ? 2.541 5.081 8.527 1.00 81.94 137 GLU A N 1
ATOM 1084 C CA . GLU A 1 137 ? 3.734 5.612 7.858 1.00 81.94 137 GLU A CA 1
ATOM 1085 C C . GLU A 1 137 ? 4.214 4.716 6.698 1.00 81.94 137 GLU A C 1
ATOM 1087 O O . GLU A 1 137 ? 4.742 5.216 5.706 1.00 81.94 137 GLU A O 1
ATOM 1092 N N . SER A 1 138 ? 3.992 3.400 6.788 1.00 82.25 138 SER A N 1
ATOM 1093 C CA . SER A 1 138 ? 4.257 2.463 5.690 1.00 82.25 138 SER A CA 1
ATOM 1094 C C . SER A 1 138 ? 3.383 2.735 4.467 1.00 82.25 138 SER A C 1
ATOM 1096 O O . SER A 1 138 ? 3.889 2.693 3.349 1.00 82.25 138 SER A O 1
ATOM 1098 N N . ASP A 1 139 ? 2.101 3.053 4.678 1.00 82.88 139 ASP A N 1
ATOM 1099 C CA . ASP A 1 139 ? 1.159 3.357 3.595 1.00 82.88 139 ASP A CA 1
ATOM 1100 C C . ASP A 1 139 ? 1.551 4.673 2.910 1.00 82.88 139 ASP A C 1
ATOM 1102 O O . ASP A 1 139 ? 1.568 4.760 1.686 1.00 82.88 139 ASP A O 1
ATOM 1106 N N . TYR A 1 140 ? 1.988 5.669 3.688 1.00 84.00 140 TYR A N 1
ATOM 1107 C CA . TYR A 1 140 ? 2.532 6.917 3.147 1.00 84.00 140 TYR A CA 1
ATOM 1108 C C . TYR A 1 140 ? 3.733 6.695 2.225 1.00 84.00 140 TYR A C 1
ATOM 1110 O O . TYR A 1 140 ? 3.746 7.195 1.102 1.00 84.00 140 TYR A O 1
ATOM 1118 N N . LYS A 1 141 ? 4.733 5.927 2.672 1.00 83.88 141 LYS A N 1
ATOM 1119 C CA . LYS A 1 141 ? 5.924 5.633 1.855 1.00 83.88 141 LYS A CA 1
ATOM 1120 C C . LYS A 1 141 ? 5.566 4.854 0.591 1.00 83.88 141 LYS A C 1
ATOM 1122 O O . LYS A 1 141 ? 6.165 5.089 -0.454 1.00 83.88 141 LYS A O 1
ATOM 1127 N N . PHE A 1 142 ? 4.571 3.971 0.675 1.00 84.50 142 PHE A N 1
ATOM 1128 C CA . PHE A 1 142 ? 4.043 3.262 -0.484 1.00 84.50 142 PHE A CA 1
ATOM 1129 C C . PHE A 1 142 ? 3.427 4.226 -1.508 1.00 84.50 142 PHE A C 1
ATOM 1131 O O . PHE A 1 142 ? 3.816 4.194 -2.673 1.00 84.50 142 PHE A O 1
ATOM 1138 N N . PHE A 1 143 ? 2.525 5.121 -1.095 1.00 83.44 143 PHE A N 1
ATOM 1139 C CA . PHE A 1 143 ? 1.894 6.061 -2.029 1.00 83.44 143 PHE A CA 1
ATOM 1140 C C . PHE A 1 143 ? 2.858 7.115 -2.574 1.00 83.44 143 PHE A C 1
ATOM 1142 O O . PHE A 1 143 ? 2.727 7.494 -3.735 1.00 83.44 143 PHE A O 1
ATOM 1149 N N . LEU A 1 144 ? 3.859 7.526 -1.792 1.00 83.69 144 LEU A N 1
ATOM 1150 C CA . LEU A 1 144 ? 4.940 8.392 -2.266 1.00 83.69 144 LEU A CA 1
ATOM 1151 C C . LEU A 1 144 ? 5.762 7.707 -3.370 1.00 83.69 144 LEU A C 1
ATOM 1153 O O . LEU A 1 144 ? 6.060 8.312 -4.397 1.00 83.69 144 LEU A O 1
ATOM 1157 N N . ALA A 1 145 ? 6.076 6.418 -3.199 1.00 82.25 145 ALA A N 1
ATOM 1158 C CA . ALA A 1 145 ? 6.747 5.646 -4.238 1.00 82.25 145 ALA A CA 1
ATOM 1159 C C . ALA A 1 145 ? 5.882 5.509 -5.496 1.00 82.25 145 ALA A C 1
ATOM 1161 O O . ALA A 1 145 ? 6.379 5.652 -6.608 1.00 82.25 145 ALA A O 1
ATOM 1162 N N . VAL A 1 146 ? 4.584 5.251 -5.327 1.00 80.88 146 VAL A N 1
ATOM 1163 C CA . VAL A 1 146 ? 3.637 5.149 -6.443 1.00 80.88 146 VAL A CA 1
ATOM 1164 C C . VAL A 1 146 ? 3.540 6.467 -7.215 1.00 80.88 146 VAL A C 1
ATOM 1166 O O . VAL A 1 146 ? 3.605 6.450 -8.440 1.00 80.88 146 VAL A O 1
ATOM 1169 N N . GLU A 1 147 ? 3.449 7.603 -6.524 1.00 82.12 147 GLU A N 1
ATOM 1170 C CA . GLU A 1 147 ? 3.464 8.931 -7.147 1.00 82.12 147 GLU A CA 1
ATOM 1171 C C . GLU A 1 147 ? 4.751 9.168 -7.946 1.00 82.12 147 GLU A C 1
ATOM 1173 O O . GLU A 1 147 ? 4.693 9.628 -9.087 1.00 82.12 147 GLU A O 1
ATOM 1178 N N . ALA A 1 148 ? 5.912 8.825 -7.382 1.00 81.75 148 ALA A N 1
ATOM 1179 C CA . ALA A 1 148 ? 7.189 8.949 -8.078 1.00 81.75 148 ALA A CA 1
ATOM 1180 C C . ALA A 1 148 ? 7.232 8.095 -9.362 1.00 81.75 148 ALA A C 1
ATOM 1182 O O . ALA A 1 148 ? 7.731 8.563 -10.386 1.00 81.75 148 ALA A O 1
ATOM 1183 N N . LEU A 1 149 ? 6.651 6.888 -9.349 1.00 81.12 149 LEU A N 1
ATOM 1184 C CA . LEU A 1 149 ? 6.557 6.024 -10.535 1.00 81.12 149 LEU A CA 1
ATOM 1185 C C . LEU 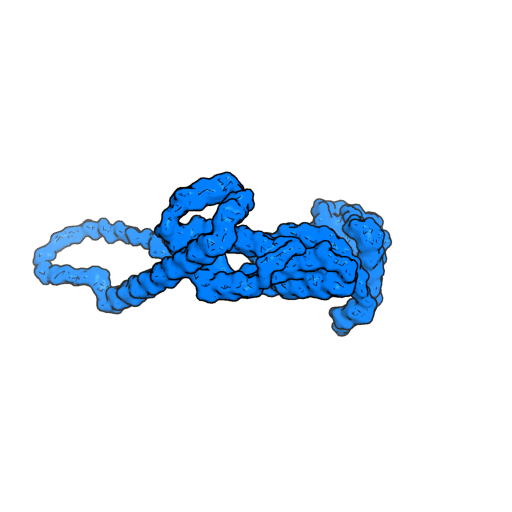A 1 149 ? 5.603 6.575 -11.598 1.00 81.12 149 LEU A C 1
ATOM 1187 O O . LEU A 1 149 ? 5.930 6.542 -12.782 1.00 81.12 149 LEU A O 1
ATOM 1191 N N . GLU A 1 150 ? 4.447 7.101 -11.196 1.00 79.31 150 GLU A N 1
ATOM 1192 C CA . GLU A 1 150 ? 3.487 7.721 -12.119 1.00 79.31 150 GLU A CA 1
ATOM 1193 C C . GLU A 1 150 ? 4.067 8.989 -12.755 1.00 79.31 150 GLU A C 1
ATOM 1195 O O . GLU A 1 150 ? 3.935 9.200 -13.960 1.00 79.31 150 GLU A O 1
ATOM 1200 N N . ARG A 1 151 ? 4.803 9.798 -11.981 1.00 79.94 151 ARG A N 1
ATOM 1201 C CA . ARG A 1 151 ? 5.568 10.937 -12.511 1.00 79.94 151 ARG A CA 1
ATOM 1202 C C . ARG A 1 151 ? 6.625 10.471 -13.507 1.00 79.94 151 ARG A C 1
ATOM 1204 O O . ARG A 1 151 ? 6.661 10.976 -14.624 1.00 79.94 151 ARG A O 1
ATOM 1211 N N . ALA A 1 152 ? 7.415 9.459 -13.146 1.00 80.25 152 ALA A N 1
ATOM 1212 C CA . ALA A 1 152 ? 8.437 8.887 -14.019 1.00 80.25 152 ALA A CA 1
ATOM 1213 C C . ALA A 1 152 ? 7.860 8.320 -15.332 1.00 80.25 152 ALA A C 1
ATOM 1215 O O . ALA A 1 152 ? 8.555 8.297 -16.346 1.00 80.25 152 ALA A O 1
ATOM 1216 N N . ALA A 1 153 ? 6.601 7.870 -15.337 1.00 78.62 153 ALA A N 1
ATOM 1217 C CA . ALA A 1 153 ? 5.938 7.358 -16.536 1.00 78.62 153 ALA A CA 1
ATOM 1218 C C . ALA A 1 153 ? 5.563 8.469 -17.533 1.00 78.62 153 ALA A C 1
ATOM 1220 O O . ALA A 1 153 ? 5.497 8.212 -18.736 1.00 78.62 153 ALA A O 1
ATOM 1221 N N . VAL A 1 154 ? 5.325 9.690 -17.046 1.00 79.56 154 VAL A N 1
ATOM 1222 C CA . VAL A 1 154 ? 4.972 10.863 -17.866 1.00 79.56 154 VAL A CA 1
ATOM 1223 C C . VAL A 1 154 ? 6.214 11.672 -18.269 1.00 79.56 154 VAL A C 1
ATOM 1225 O O . VAL A 1 154 ? 6.195 12.358 -19.293 1.00 79.56 154 VAL A O 1
ATOM 1228 N N . THR A 1 155 ? 7.301 11.586 -17.498 1.00 80.94 155 THR A N 1
ATOM 1229 C CA . THR A 1 155 ? 8.567 12.274 -17.777 1.00 80.94 155 THR A CA 1
ATOM 1230 C C . THR A 1 155 ? 9.234 11.758 -19.058 1.00 80.94 155 THR A C 1
ATOM 1232 O O . THR A 1 155 ? 9.361 10.555 -19.279 1.00 80.94 155 THR A O 1
ATOM 1235 N N . ILE A 1 156 ? 9.679 12.695 -19.903 1.00 78.31 156 ILE A N 1
ATOM 1236 C CA . ILE A 1 156 ? 10.349 12.413 -21.185 1.00 78.31 156 ILE A CA 1
ATOM 1237 C C . ILE A 1 156 ? 11.872 12.298 -21.012 1.00 78.31 156 ILE A C 1
ATOM 1239 O O . ILE A 1 156 ? 12.510 11.566 -21.762 1.00 78.31 156 ILE A O 1
ATOM 1243 N N . ASP A 1 157 ? 12.452 13.021 -20.050 1.00 82.19 157 ASP A N 1
ATOM 1244 C CA . ASP A 1 157 ? 13.891 13.005 -19.781 1.00 82.19 157 ASP A CA 1
ATOM 1245 C C . ASP A 1 157 ? 14.318 11.728 -19.041 1.00 82.19 157 ASP A C 1
ATOM 1247 O O . ASP A 1 157 ? 13.781 11.398 -17.981 1.00 82.19 157 ASP A O 1
ATOM 1251 N N . ASP A 1 158 ? 15.300 11.018 -19.599 1.00 76.31 158 ASP A N 1
ATOM 1252 C CA . ASP A 1 158 ? 15.788 9.746 -19.066 1.00 76.31 158 ASP A CA 1
ATOM 1253 C C . ASP A 1 158 ? 16.532 9.928 -17.729 1.00 76.31 158 ASP A C 1
ATOM 1255 O O . ASP A 1 158 ? 16.426 9.062 -16.856 1.00 76.31 158 ASP A O 1
ATOM 1259 N N . GLU A 1 159 ? 17.232 11.053 -17.522 1.00 78.75 159 GLU A N 1
ATOM 1260 C CA . GLU A 1 159 ? 17.945 11.327 -16.261 1.00 78.75 159 GLU A CA 1
ATOM 1261 C C . GLU A 1 159 ? 16.968 11.612 -15.110 1.00 78.75 159 GLU A C 1
ATOM 1263 O O . GLU A 1 159 ? 17.082 11.033 -14.022 1.00 78.75 159 GLU A O 1
ATOM 1268 N N . GLU A 1 160 ? 15.964 12.461 -15.349 1.00 79.62 160 GLU A N 1
ATOM 1269 C CA . GLU A 1 160 ? 14.906 12.747 -14.376 1.00 79.62 160 GLU A CA 1
ATOM 1270 C C . GLU A 1 160 ? 14.062 11.497 -14.077 1.00 79.62 160 GLU A C 1
ATOM 1272 O O . GLU A 1 160 ? 13.751 11.209 -12.915 1.00 79.62 160 GLU A O 1
ATOM 1277 N N . LYS A 1 161 ? 13.757 10.695 -15.101 1.00 79.75 161 LYS A N 1
ATOM 1278 C CA . LYS A 1 161 ? 13.047 9.420 -14.954 1.00 79.75 161 LYS A CA 1
ATOM 1279 C C . LYS A 1 161 ? 13.818 8.422 -14.091 1.00 79.75 161 LYS A C 1
ATOM 1281 O O . LYS A 1 161 ? 13.221 7.758 -13.240 1.00 79.75 161 LYS A O 1
ATOM 1286 N N . GLU A 1 162 ? 15.135 8.324 -14.267 1.00 77.62 162 GLU A N 1
ATOM 1287 C CA . GLU A 1 162 ? 15.979 7.468 -13.430 1.00 77.62 162 GLU A CA 1
ATOM 1288 C C . GLU A 1 162 ? 16.046 7.979 -11.982 1.00 77.62 162 GLU A C 1
ATOM 1290 O O . GLU A 1 162 ? 15.966 7.184 -11.045 1.00 77.62 162 GLU A O 1
ATOM 1295 N N . SER A 1 163 ? 16.129 9.297 -11.779 1.00 82.75 163 SER A N 1
ATOM 1296 C CA . SER A 1 163 ? 16.087 9.914 -10.446 1.00 82.75 163 SER A CA 1
ATOM 1297 C C . SER A 1 163 ? 14.800 9.569 -9.686 1.00 82.75 163 SER A C 1
ATOM 1299 O O . SER A 1 163 ? 14.861 9.054 -8.566 1.00 82.75 163 SER A O 1
ATOM 1301 N N . LEU A 1 164 ? 13.641 9.746 -10.326 1.00 81.56 164 LEU A N 1
ATOM 1302 C CA . LEU A 1 164 ? 12.331 9.415 -9.754 1.00 81.56 164 LEU A CA 1
ATOM 1303 C C . LEU A 1 164 ? 12.179 7.913 -9.476 1.00 81.56 164 LEU A C 1
ATOM 1305 O O . LEU A 1 164 ? 11.633 7.519 -8.446 1.00 81.56 164 LEU A O 1
ATOM 1309 N N . ALA A 1 165 ? 12.709 7.051 -10.348 1.00 80.62 165 ALA A N 1
ATOM 1310 C CA . ALA A 1 165 ? 12.707 5.610 -10.113 1.00 80.62 165 ALA A CA 1
ATOM 1311 C C . ALA A 1 165 ? 13.581 5.200 -8.914 1.00 80.62 165 ALA A C 1
ATOM 1313 O O . ALA A 1 165 ? 13.204 4.296 -8.161 1.00 80.62 165 ALA A O 1
ATOM 1314 N N . ARG A 1 166 ? 14.727 5.865 -8.700 1.00 81.06 166 ARG A N 1
ATOM 1315 C CA . ARG A 1 166 ? 15.565 5.646 -7.507 1.00 81.06 166 ARG A CA 1
ATOM 1316 C C . ARG A 1 166 ? 14.858 6.107 -6.235 1.00 81.06 166 ARG A C 1
ATOM 1318 O O . ARG A 1 166 ? 14.895 5.386 -5.241 1.00 81.06 166 ARG A O 1
ATOM 1325 N N . GLU A 1 167 ? 14.190 7.258 -6.271 1.00 82.88 167 GLU A N 1
ATOM 1326 C CA . GLU A 1 167 ? 13.392 7.769 -5.148 1.00 82.88 167 GLU A CA 1
ATOM 1327 C C . GLU A 1 167 ? 12.244 6.812 -4.785 1.00 82.88 167 GLU A C 1
ATOM 1329 O O . GLU A 1 167 ? 12.033 6.489 -3.608 1.00 82.88 167 GLU A O 1
ATOM 1334 N N . ALA A 1 168 ? 11.551 6.281 -5.796 1.00 83.69 168 ALA A N 1
ATOM 1335 C CA . ALA A 1 168 ? 10.521 5.267 -5.607 1.00 83.69 168 ALA A CA 1
ATOM 1336 C C . ALA A 1 168 ? 11.089 3.992 -4.962 1.00 83.69 168 ALA A C 1
ATOM 1338 O O . ALA A 1 168 ? 10.502 3.455 -4.020 1.00 83.69 168 ALA A O 1
ATOM 1339 N N . PHE A 1 169 ? 12.247 3.517 -5.431 1.00 81.94 169 PHE A N 1
ATOM 1340 C CA . PHE A 1 169 ? 12.898 2.327 -4.883 1.00 81.94 169 PHE A CA 1
ATOM 1341 C C . PHE A 1 169 ? 13.352 2.523 -3.429 1.00 81.94 169 PHE A C 1
ATOM 1343 O O . PHE A 1 169 ? 13.093 1.659 -2.590 1.00 81.94 169 PHE A O 1
ATOM 1350 N N . ASP A 1 170 ? 13.974 3.660 -3.103 1.00 83.38 170 ASP A N 1
ATOM 1351 C CA . ASP A 1 170 ? 14.373 3.988 -1.727 1.00 83.38 170 ASP A CA 1
ATOM 1352 C C . ASP A 1 170 ? 13.160 4.014 -0.784 1.00 83.38 170 ASP A C 1
ATOM 1354 O O . ASP A 1 170 ? 13.197 3.441 0.309 1.00 83.38 170 ASP A O 1
ATOM 1358 N N . SER A 1 171 ? 12.046 4.587 -1.240 1.00 81.31 171 SER A N 1
ATOM 1359 C CA . SER A 1 171 ? 10.792 4.623 -0.484 1.00 81.31 171 SER A CA 1
ATOM 1360 C C . SER A 1 171 ? 10.209 3.224 -0.261 1.00 81.31 171 SER A C 1
ATOM 1362 O O . SER A 1 171 ? 9.814 2.907 0.862 1.00 81.31 171 SER A O 1
ATOM 1364 N N . LEU A 1 172 ? 10.219 2.351 -1.276 1.00 80.75 172 LEU A N 1
ATOM 1365 C CA . LEU A 1 172 ? 9.738 0.965 -1.165 1.00 80.75 172 LEU A CA 1
ATOM 1366 C C . LEU A 1 172 ? 10.633 0.091 -0.287 1.00 80.75 172 LEU A C 1
ATOM 1368 O O . LEU A 1 172 ? 10.121 -0.770 0.423 1.00 80.75 172 LEU A O 1
ATOM 1372 N N . SER A 1 173 ? 11.946 0.334 -0.272 1.00 80.25 173 SER A N 1
ATOM 1373 C CA . SER A 1 173 ? 12.881 -0.400 0.595 1.00 80.25 173 SER A CA 1
ATOM 1374 C C . SER A 1 173 ? 12.572 -0.231 2.090 1.00 80.25 173 SER A C 1
ATOM 1376 O O . SER A 1 173 ? 12.915 -1.080 2.910 1.00 80.25 173 SER A O 1
ATOM 1378 N N . LYS A 1 174 ? 11.882 0.861 2.442 1.00 79.19 174 LYS A N 1
ATOM 1379 C CA . LYS A 1 174 ? 11.473 1.212 3.807 1.00 79.19 174 LYS A CA 1
ATOM 1380 C C . LYS A 1 174 ? 10.082 0.674 4.173 1.00 79.19 174 LYS A C 1
ATOM 1382 O O . LYS A 1 174 ? 9.637 0.894 5.302 1.00 79.19 174 LYS A O 1
ATOM 1387 N N . VAL A 1 175 ? 9.381 0.016 3.246 1.00 76.75 175 VAL A N 1
ATOM 1388 C CA . VAL A 1 175 ? 8.047 -0.562 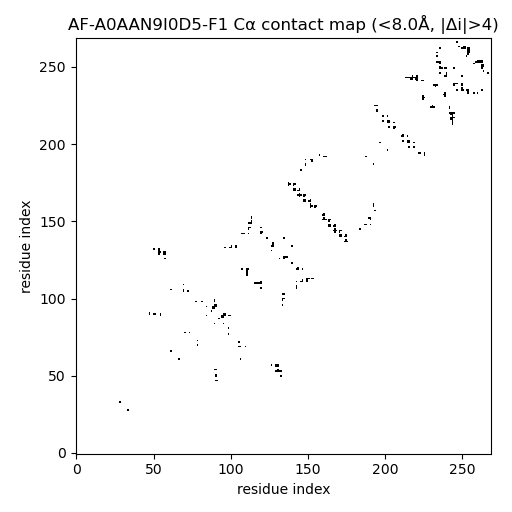3.463 1.00 76.75 175 VAL A CA 1
ATOM 1389 C C . VAL A 1 175 ? 8.192 -2.024 3.919 1.00 76.75 175 VAL A C 1
ATOM 1391 O O . VAL A 1 175 ? 8.953 -2.777 3.315 1.00 76.75 175 VAL A O 1
ATOM 1394 N N . PRO A 1 176 ? 7.484 -2.463 4.977 1.00 70.88 176 PRO A N 1
ATOM 1395 C CA . PRO A 1 176 ? 7.530 -3.853 5.430 1.00 70.88 176 PRO A CA 1
ATOM 1396 C C . PRO A 1 176 ? 6.992 -4.834 4.370 1.00 70.88 176 PRO A C 1
ATOM 1398 O O . PRO A 1 176 ? 6.050 -4.521 3.637 1.00 70.88 176 PRO A O 1
ATOM 1401 N N . GLU A 1 177 ? 7.543 -6.056 4.357 1.00 60.91 177 GLU A N 1
ATOM 1402 C CA . GLU A 1 177 ? 7.271 -7.147 3.393 1.00 60.91 177 GLU A CA 1
ATOM 1403 C C . GLU A 1 177 ? 5.792 -7.574 3.273 1.00 60.91 177 GLU A C 1
ATOM 1405 O O . GLU A 1 177 ? 5.434 -8.336 2.379 1.00 60.91 177 GLU A O 1
ATOM 1410 N N . SER A 1 178 ? 4.907 -7.090 4.148 1.00 55.66 178 SER A N 1
ATOM 1411 C CA . SER A 1 178 ? 3.472 -7.397 4.135 1.00 55.66 178 SER A CA 1
ATOM 1412 C C . SER A 1 178 ? 2.682 -6.721 3.007 1.00 55.66 178 SER A C 1
ATOM 1414 O O . SER A 1 178 ? 1.485 -6.972 2.880 1.00 55.66 178 SER A O 1
ATOM 1416 N N . THR A 1 179 ? 3.305 -5.835 2.233 1.00 62.94 179 THR A N 1
ATOM 1417 C CA . THR A 1 179 ? 2.619 -5.019 1.219 1.00 62.94 179 THR A CA 1
ATOM 1418 C C . THR A 1 179 ? 2.668 -5.706 -0.146 1.00 62.94 179 THR A C 1
ATOM 1420 O O . THR A 1 179 ? 3.700 -6.256 -0.527 1.00 62.94 179 THR A O 1
ATOM 1423 N N . ASP A 1 180 ? 1.564 -5.691 -0.898 1.00 64.31 180 ASP A N 1
ATOM 1424 C CA . ASP A 1 180 ? 1.499 -6.328 -2.219 1.00 64.31 180 ASP A CA 1
ATOM 1425 C C . ASP A 1 180 ? 2.333 -5.552 -3.254 1.00 64.31 180 ASP A C 1
ATOM 1427 O O . ASP A 1 180 ? 1.860 -4.637 -3.925 1.00 64.31 180 ASP A O 1
ATOM 1431 N N . LEU A 1 181 ? 3.605 -5.931 -3.387 1.00 67.19 181 LEU A N 1
ATOM 1432 C CA . LEU A 1 181 ? 4.553 -5.331 -4.332 1.00 67.19 181 LEU A CA 1
ATOM 1433 C C . LEU A 1 181 ? 4.274 -5.709 -5.796 1.00 67.19 181 LEU A C 1
ATOM 1435 O O . LEU A 1 181 ? 4.927 -5.186 -6.700 1.00 67.19 181 LEU A O 1
ATOM 1439 N N . ARG A 1 182 ? 3.323 -6.614 -6.075 1.00 66.75 182 ARG A N 1
ATOM 1440 C CA . ARG A 1 182 ? 3.068 -7.106 -7.442 1.00 66.75 182 ARG A CA 1
ATOM 1441 C C . ARG A 1 182 ? 2.534 -6.020 -8.365 1.00 66.75 182 ARG A C 1
ATOM 1443 O O . ARG A 1 182 ? 2.863 -6.008 -9.549 1.00 66.75 182 ARG A O 1
ATOM 1450 N N . THR A 1 183 ? 1.698 -5.128 -7.844 1.00 68.94 183 THR A N 1
ATOM 1451 C CA . THR A 1 183 ? 1.136 -4.004 -8.607 1.00 68.94 183 THR A CA 1
ATOM 1452 C C . THR A 1 183 ? 2.221 -2.991 -8.956 1.00 68.94 183 THR A C 1
ATOM 1454 O O . THR A 1 183 ? 2.298 -2.537 -10.095 1.00 68.94 183 THR A O 1
ATOM 1457 N N . VAL A 1 184 ? 3.111 -2.714 -8.004 1.00 70.50 184 VAL A N 1
ATOM 1458 C CA . VAL A 1 184 ? 4.259 -1.818 -8.163 1.00 70.50 184 VAL A CA 1
ATOM 1459 C C . VAL A 1 184 ? 5.270 -2.382 -9.161 1.00 70.50 184 VAL A C 1
ATOM 1461 O O . VAL A 1 184 ? 5.752 -1.649 -10.020 1.00 70.50 184 VAL A O 1
ATOM 1464 N N . TRP A 1 185 ? 5.535 -3.691 -9.120 1.00 67.94 185 TRP A N 1
ATOM 1465 C CA . TRP A 1 185 ? 6.449 -4.345 -10.061 1.00 67.94 185 TRP A CA 1
ATOM 1466 C C . TRP A 1 185 ? 6.022 -4.166 -11.521 1.00 67.94 185 TRP A C 1
ATOM 1468 O O . TRP A 1 185 ? 6.862 -3.896 -12.373 1.00 67.94 185 TRP A O 1
ATOM 1478 N N . LYS A 1 186 ? 4.716 -4.246 -11.809 1.00 69.50 186 LYS A N 1
ATOM 1479 C CA . LYS A 1 186 ? 4.195 -3.975 -13.159 1.00 69.50 186 LYS A CA 1
ATOM 1480 C C . LYS A 1 186 ? 4.483 -2.542 -13.605 1.00 69.50 186 LYS A C 1
ATOM 1482 O O . LYS A 1 186 ? 4.927 -2.342 -14.726 1.00 69.50 186 LYS A O 1
ATOM 1487 N N . ARG A 1 187 ? 4.319 -1.562 -12.708 1.00 68.75 187 ARG A N 1
ATOM 1488 C CA . ARG A 1 187 ? 4.633 -0.153 -13.002 1.00 68.75 187 ARG A CA 1
ATOM 1489 C C . ARG A 1 187 ? 6.133 0.051 -13.267 1.00 68.75 187 ARG A C 1
ATOM 1491 O O . ARG A 1 187 ? 6.491 0.789 -14.177 1.00 68.75 187 ARG A O 1
ATOM 1498 N N . PHE A 1 188 ? 7.014 -0.652 -12.547 1.00 67.94 188 PHE A N 1
ATOM 1499 C CA . PHE A 1 188 ? 8.455 -0.676 -12.851 1.00 67.94 188 PHE A CA 1
ATOM 1500 C C . PHE A 1 188 ? 8.781 -1.337 -14.197 1.00 67.94 188 PHE A C 1
ATOM 1502 O O . PHE A 1 188 ? 9.682 -0.877 -14.898 1.00 67.94 188 PHE A O 1
ATOM 1509 N N . GLU A 1 189 ? 8.069 -2.403 -14.565 1.00 67.75 189 GLU A N 1
ATOM 1510 C CA . GLU A 1 189 ? 8.238 -3.076 -15.857 1.00 67.75 189 GLU A CA 1
ATOM 1511 C C . GLU A 1 189 ? 7.831 -2.156 -17.021 1.00 67.75 189 GLU A C 1
ATOM 1513 O O . GLU A 1 189 ? 8.566 -2.036 -18.007 1.00 67.75 189 GLU A O 1
ATOM 1518 N N . ASP A 1 190 ? 6.722 -1.431 -16.862 1.00 65.31 190 ASP A N 1
ATOM 1519 C CA . ASP A 1 190 ? 6.231 -0.449 -17.834 1.00 65.31 190 ASP A CA 1
ATOM 1520 C C . ASP A 1 190 ? 7.197 0.733 -18.010 1.00 65.31 190 ASP A C 1
ATOM 1522 O O . ASP A 1 190 ? 7.350 1.258 -19.117 1.00 65.31 190 ASP A O 1
ATOM 1526 N N . LEU A 1 191 ? 7.922 1.110 -16.950 1.00 63.69 191 LEU A N 1
ATOM 1527 C CA . LEU A 1 191 ? 8.874 2.219 -16.976 1.00 63.69 191 LEU A CA 1
ATOM 1528 C C . LEU A 1 191 ? 10.082 1.983 -17.893 1.00 63.69 191 LEU A C 1
ATOM 1530 O O . LEU A 1 191 ? 10.770 2.960 -18.187 1.00 63.69 191 LEU A O 1
ATOM 1534 N N . ARG A 1 192 ? 10.337 0.758 -18.392 1.00 63.06 192 ARG A N 1
ATOM 1535 C CA . ARG A 1 192 ? 11.472 0.421 -19.289 1.00 63.06 192 ARG A CA 1
ATOM 1536 C C . ARG A 1 192 ? 12.742 1.210 -18.943 1.00 63.06 192 ARG A C 1
ATOM 1538 O O . ARG A 1 192 ? 13.308 1.885 -19.800 1.00 63.06 192 ARG A O 1
ATOM 1545 N N . LEU A 1 193 ? 13.137 1.189 -17.670 1.00 58.72 193 LEU A N 1
ATOM 1546 C CA . LEU A 1 193 ? 14.277 1.971 -17.198 1.00 58.72 193 LEU A CA 1
ATOM 1547 C C . LEU A 1 193 ? 15.532 1.533 -17.957 1.00 58.72 193 LEU A C 1
ATOM 1549 O O . LEU A 1 193 ? 15.978 0.386 -17.852 1.00 58.72 193 LEU A O 1
ATOM 1553 N N . THR A 1 194 ? 16.085 2.444 -18.751 1.00 55.12 194 THR A N 1
ATOM 1554 C CA . THR A 1 194 ? 17.363 2.233 -19.422 1.00 55.12 194 THR A CA 1
ATOM 1555 C C . THR A 1 194 ? 18.451 2.219 -18.351 1.00 55.12 194 THR A C 1
ATOM 1557 O O . THR A 1 194 ? 18.533 3.126 -17.529 1.00 55.12 194 THR A O 1
ATOM 1560 N N . ILE A 1 195 ? 19.295 1.183 -18.325 1.00 57.06 195 ILE A N 1
ATOM 1561 C CA . ILE A 1 195 ? 20.407 1.100 -17.365 1.00 57.06 195 ILE A CA 1
ATOM 1562 C C . ILE A 1 195 ? 21.466 2.140 -17.755 1.00 57.06 195 ILE A C 1
ATOM 1564 O O . ILE A 1 195 ? 22.389 1.841 -18.523 1.00 57.06 195 ILE A O 1
ATOM 1568 N N . HIS A 1 196 ? 21.356 3.348 -17.204 1.00 57.03 196 HIS A N 1
ATOM 1569 C CA . HIS A 1 196 ? 22.352 4.412 -17.357 1.00 57.03 196 HIS A CA 1
ATOM 1570 C C . HIS A 1 196 ? 23.496 4.330 -16.340 1.00 57.03 196 HIS A C 1
ATOM 1572 O O . HIS A 1 196 ? 24.468 5.073 -16.454 1.00 57.03 196 HIS A O 1
ATOM 1578 N N . VAL A 1 197 ? 23.476 3.336 -15.443 1.00 64.25 197 VAL A N 1
ATOM 1579 C CA . VAL A 1 197 ? 24.536 3.125 -14.449 1.00 64.25 197 VAL A CA 1
ATOM 1580 C C . VAL A 1 197 ? 25.913 2.997 -15.118 1.00 64.25 197 VAL A C 1
ATOM 1582 O O . VAL A 1 197 ? 26.157 2.171 -16.023 1.00 64.25 197 VAL A O 1
ATOM 1585 N N . GLY A 1 198 ? 26.829 3.857 -14.678 1.00 67.06 198 GLY A N 1
ATOM 1586 C CA . GLY A 1 198 ? 28.208 3.914 -15.146 1.00 67.06 198 GLY A CA 1
ATOM 1587 C C . GLY A 1 198 ? 29.079 2.831 -14.507 1.00 67.06 198 GLY A C 1
ATOM 1588 O O . GLY A 1 198 ? 28.825 2.356 -13.405 1.00 67.06 198 GLY A O 1
ATOM 1589 N N . LEU A 1 199 ? 30.179 2.456 -15.171 1.00 72.25 199 LEU A N 1
ATOM 1590 C CA . LEU A 1 199 ? 31.134 1.498 -14.593 1.00 72.25 199 LEU A CA 1
ATOM 1591 C C . LEU A 1 199 ? 31.756 2.016 -13.281 1.00 72.25 199 LEU A C 1
ATOM 1593 O O . LEU A 1 199 ? 32.128 1.219 -12.427 1.00 72.25 199 LEU A O 1
ATOM 1597 N N . LYS A 1 200 ? 31.861 3.342 -13.127 1.00 74.12 200 LYS A N 1
ATOM 1598 C CA . LYS A 1 200 ? 32.388 3.991 -11.924 1.00 74.12 200 LYS A CA 1
ATOM 1599 C C . LYS A 1 200 ? 31.491 3.741 -10.704 1.00 74.12 200 LYS A C 1
ATOM 1601 O O . LYS A 1 200 ? 31.994 3.221 -9.719 1.00 74.12 200 LYS A O 1
ATOM 1606 N N . GLU A 1 201 ? 30.186 3.986 -10.815 1.00 72.12 201 GLU A N 1
ATOM 1607 C CA . GLU A 1 201 ? 29.200 3.682 -9.760 1.00 72.12 201 GLU A CA 1
ATOM 1608 C C . GLU A 1 201 ? 29.184 2.198 -9.394 1.00 72.12 201 GLU A C 1
ATOM 1610 O O . GLU A 1 201 ? 29.196 1.837 -8.220 1.00 72.12 201 GLU A O 1
ATOM 1615 N N . VAL A 1 202 ? 29.214 1.309 -10.394 1.00 75.94 202 VAL A N 1
ATOM 1616 C CA . VAL A 1 202 ? 29.266 -0.137 -10.133 1.00 75.94 202 VAL A CA 1
ATOM 1617 C C . VAL A 1 202 ? 30.534 -0.521 -9.373 1.00 75.94 202 VAL A C 1
ATOM 1619 O O . VAL A 1 202 ? 30.477 -1.340 -8.459 1.00 75.94 202 VAL A O 1
ATOM 1622 N N . ASN A 1 203 ? 31.674 0.075 -9.717 1.00 78.69 203 ASN A N 1
ATOM 1623 C CA . ASN A 1 203 ? 32.918 -0.169 -9.000 1.00 78.69 203 ASN A CA 1
ATOM 1624 C C . ASN A 1 203 ? 32.894 0.417 -7.582 1.00 78.69 203 ASN A C 1
ATOM 1626 O O . ASN A 1 203 ? 33.444 -0.208 -6.685 1.00 78.69 203 ASN A O 1
ATOM 1630 N N . GLU A 1 204 ? 32.248 1.561 -7.356 1.00 78.44 204 GLU A N 1
ATOM 1631 C CA . GLU A 1 204 ? 32.062 2.127 -6.013 1.00 78.44 204 GLU A CA 1
ATOM 1632 C C . GLU A 1 204 ? 31.190 1.213 -5.137 1.00 78.44 204 GLU A C 1
ATOM 1634 O O . GLU A 1 204 ? 31.576 0.902 -4.013 1.00 78.44 204 GLU A O 1
ATOM 1639 N N . MET A 1 205 ? 30.088 0.672 -5.670 1.00 73.31 205 MET A N 1
ATOM 1640 C CA . MET A 1 205 ? 29.245 -0.302 -4.953 1.00 73.31 205 MET A CA 1
ATOM 1641 C C . MET A 1 205 ? 29.969 -1.619 -4.642 1.00 73.31 205 MET A C 1
ATOM 1643 O O . MET A 1 205 ? 29.661 -2.288 -3.660 1.00 73.31 205 MET A O 1
ATOM 1647 N N . TRP A 1 206 ? 30.922 -2.013 -5.489 1.00 75.88 206 TRP A N 1
ATOM 1648 C CA . TRP A 1 206 ? 31.714 -3.235 -5.325 1.00 75.88 206 TRP A CA 1
ATOM 1649 C C . TRP A 1 206 ? 33.066 -2.978 -4.645 1.00 75.88 206 TRP A C 1
ATOM 1651 O O . TRP A 1 206 ? 33.914 -3.881 -4.583 1.00 75.88 206 TRP A O 1
ATOM 1661 N N . ALA A 1 207 ? 33.280 -1.763 -4.130 1.00 77.06 207 ALA A N 1
ATOM 1662 C CA . ALA A 1 207 ? 34.507 -1.391 -3.452 1.00 77.06 207 ALA A CA 1
ATOM 1663 C C . ALA A 1 207 ? 34.738 -2.288 -2.228 1.00 77.06 207 ALA A C 1
ATOM 1665 O O . ALA A 1 207 ? 33.848 -2.517 -1.416 1.00 77.06 207 ALA A O 1
ATOM 1666 N N . GLY A 1 208 ? 35.946 -2.842 -2.115 1.00 77.62 208 GLY A N 1
ATOM 1667 C CA . GLY A 1 208 ? 36.317 -3.740 -1.014 1.00 77.62 208 GLY A CA 1
ATOM 1668 C C . GLY A 1 208 ? 35.925 -5.212 -1.197 1.00 77.62 208 GLY A C 1
ATOM 1669 O O . GLY A 1 208 ? 36.418 -6.051 -0.450 1.00 77.62 208 GLY A O 1
ATOM 1670 N N . LEU A 1 209 ? 35.133 -5.566 -2.220 1.00 76.50 209 LEU A N 1
ATOM 1671 C CA . LEU A 1 209 ? 34.792 -6.968 -2.514 1.00 76.50 209 LEU A CA 1
ATOM 1672 C C . LEU A 1 209 ? 35.855 -7.684 -3.363 1.00 76.50 209 LEU A C 1
ATOM 1674 O O . LEU A 1 209 ? 35.878 -8.907 -3.406 1.00 76.50 209 LEU A O 1
ATOM 1678 N N . GLY A 1 210 ? 36.728 -6.950 -4.061 1.00 74.38 210 GLY A N 1
ATOM 1679 C CA . GLY A 1 210 ? 37.815 -7.529 -4.869 1.00 74.38 210 GLY A CA 1
ATOM 1680 C C . GLY A 1 210 ? 37.386 -8.151 -6.209 1.00 74.38 210 GLY A C 1
ATOM 1681 O O . GLY A 1 210 ? 38.221 -8.698 -6.924 1.00 74.38 210 GLY A O 1
ATOM 1682 N N . TYR A 1 211 ? 36.112 -8.032 -6.599 1.00 76.19 211 TYR A N 1
ATOM 1683 C CA . TYR A 1 211 ? 35.541 -8.671 -7.798 1.00 76.19 211 TYR A CA 1
ATOM 1684 C C . TYR A 1 211 ? 35.128 -7.682 -8.908 1.00 76.19 211 TYR A C 1
ATOM 1686 O O . TYR A 1 211 ? 34.159 -7.918 -9.633 1.00 76.19 211 TYR A O 1
ATOM 1694 N N . TYR A 1 212 ? 35.872 -6.587 -9.098 1.00 80.06 212 TYR A N 1
ATOM 1695 C CA . TYR A 1 212 ? 35.576 -5.561 -10.117 1.00 80.06 212 TYR A CA 1
ATOM 1696 C C . TYR A 1 212 ? 35.404 -6.093 -11.556 1.00 80.06 212 TYR A C 1
ATOM 1698 O O . TYR A 1 212 ? 34.504 -5.624 -12.261 1.00 80.06 212 TYR A O 1
ATOM 1706 N N . PRO A 1 213 ? 36.179 -7.095 -12.032 1.00 81.12 213 PRO A N 1
ATOM 1707 C CA . PRO A 1 213 ? 35.948 -7.671 -13.355 1.00 81.12 213 PRO A CA 1
ATOM 1708 C C . PRO A 1 213 ? 34.554 -8.296 -13.487 1.00 81.12 213 PRO A C 1
ATOM 1710 O O . PRO A 1 213 ? 33.895 -8.109 -14.509 1.00 81.12 213 PRO A O 1
ATOM 1713 N N . ARG A 1 214 ? 34.069 -8.982 -12.444 1.00 81.75 214 ARG A N 1
ATOM 1714 C CA . ARG A 1 214 ? 32.737 -9.601 -12.439 1.00 81.75 214 ARG A CA 1
ATOM 1715 C C . ARG A 1 214 ? 31.639 -8.545 -12.485 1.00 81.75 214 ARG A C 1
ATOM 1717 O O . ARG A 1 214 ? 30.724 -8.676 -13.293 1.00 81.75 214 ARG A O 1
ATOM 1724 N N . ALA A 1 215 ? 31.781 -7.478 -11.703 1.00 79.94 215 ALA A N 1
ATOM 1725 C CA . ALA A 1 215 ? 30.871 -6.335 -11.715 1.00 79.94 215 ALA A CA 1
ATOM 1726 C C . ALA A 1 215 ? 30.774 -5.702 -13.116 1.00 79.94 215 ALA A C 1
ATOM 1728 O O . ALA A 1 215 ? 29.685 -5.479 -13.646 1.00 79.94 215 ALA A O 1
ATOM 1729 N N . ARG A 1 216 ? 31.925 -5.514 -13.779 1.00 81.81 216 ARG A N 1
ATOM 1730 C CA . ARG A 1 216 ? 32.005 -4.992 -15.151 1.00 81.81 216 ARG A CA 1
ATOM 1731 C C . ARG A 1 216 ? 31.301 -5.891 -16.166 1.00 81.81 216 ARG A C 1
ATOM 1733 O O . ARG A 1 216 ? 30.611 -5.382 -17.048 1.00 81.81 216 ARG A O 1
ATOM 1740 N N . PHE A 1 217 ? 31.505 -7.206 -16.090 1.00 84.19 217 PHE A N 1
ATOM 1741 C CA . PHE A 1 217 ? 30.863 -8.149 -17.007 1.00 84.19 217 PHE A CA 1
ATOM 1742 C C . PHE A 1 217 ? 29.357 -8.261 -16.758 1.00 84.19 217 PHE A C 1
ATOM 1744 O O . PHE A 1 217 ? 28.612 -8.278 -17.731 1.00 84.19 217 PHE A O 1
ATOM 1751 N N . LEU A 1 218 ? 28.909 -8.237 -15.500 1.00 82.94 218 LEU A N 1
ATOM 1752 C CA . LEU A 1 218 ? 27.485 -8.201 -15.152 1.00 82.94 218 LEU A CA 1
ATOM 1753 C C . LEU A 1 218 ? 26.802 -6.934 -15.674 1.00 82.94 218 LEU A C 1
ATOM 1755 O O . LEU A 1 218 ? 25.740 -7.031 -16.281 1.00 82.94 218 LEU A O 1
ATOM 1759 N N . LEU A 1 219 ? 27.429 -5.762 -15.522 1.00 81.81 219 LEU A N 1
ATOM 1760 C CA . LEU A 1 219 ? 26.903 -4.513 -16.079 1.00 81.81 219 LEU A CA 1
ATOM 1761 C C . LEU A 1 219 ? 26.781 -4.587 -17.608 1.00 81.81 219 LEU A C 1
ATOM 1763 O O . LEU A 1 219 ? 25.777 -4.154 -18.170 1.00 81.81 219 LEU A O 1
ATOM 1767 N N . LYS A 1 220 ? 27.783 -5.157 -18.293 1.00 82.38 220 LYS A N 1
ATOM 1768 C CA . LYS A 1 220 ? 27.715 -5.386 -19.746 1.00 82.38 220 LYS A CA 1
ATOM 1769 C C . LYS A 1 220 ? 26.560 -6.314 -20.121 1.00 82.38 220 LYS A C 1
ATOM 1771 O O . LYS A 1 220 ? 25.833 -6.004 -21.058 1.00 82.38 220 LYS A O 1
ATOM 1776 N N . GLY A 1 221 ? 26.388 -7.414 -19.390 1.00 84.44 221 GLY A N 1
ATOM 1777 C CA . GLY A 1 221 ? 25.291 -8.353 -19.605 1.00 84.44 221 GLY A CA 1
ATOM 1778 C C . GLY A 1 221 ? 23.925 -7.709 -19.407 1.00 84.44 221 GLY A C 1
ATOM 1779 O O . GLY A 1 221 ? 23.053 -7.849 -20.257 1.00 84.44 221 GLY A O 1
ATOM 1780 N N . ALA A 1 222 ? 23.762 -6.928 -18.340 1.00 81.50 222 ALA A N 1
ATOM 1781 C CA . ALA A 1 222 ? 22.526 -6.209 -18.061 1.00 81.50 222 ALA A CA 1
ATOM 1782 C C . ALA A 1 222 ? 22.193 -5.192 -19.168 1.00 81.50 222 ALA A C 1
ATOM 1784 O O . ALA A 1 222 ? 21.066 -5.166 -19.658 1.00 81.50 222 ALA A O 1
ATOM 1785 N N . LYS A 1 223 ? 23.186 -4.421 -19.640 1.00 79.88 223 LYS A N 1
ATOM 1786 C CA . LYS A 1 223 ? 23.012 -3.492 -20.772 1.00 79.88 223 LYS A CA 1
ATOM 1787 C C . LYS A 1 223 ? 22.618 -4.211 -22.062 1.00 79.88 223 LYS A C 1
ATOM 1789 O O . LYS A 1 223 ? 21.758 -3.716 -22.783 1.00 79.88 223 LYS A O 1
ATOM 1794 N N . GLN A 1 224 ? 23.199 -5.381 -22.334 1.00 82.81 224 GLN A N 1
ATOM 1795 C CA . GLN A 1 224 ? 22.819 -6.195 -23.489 1.00 82.81 224 GLN A CA 1
ATOM 1796 C C . GLN A 1 224 ? 21.366 -6.681 -23.390 1.00 82.81 224 GLN A C 1
ATOM 1798 O O . GLN A 1 224 ? 20.608 -6.526 -24.341 1.00 82.81 224 GLN A O 1
ATOM 1803 N N . VAL A 1 225 ? 20.952 -7.210 -22.235 1.00 82.50 225 VAL A N 1
ATOM 1804 C CA . VAL A 1 225 ? 19.573 -7.683 -22.021 1.00 82.50 225 VAL A CA 1
ATOM 1805 C C . VAL A 1 225 ? 18.560 -6.553 -22.204 1.00 82.50 225 VAL A C 1
ATOM 1807 O O . VAL A 1 225 ? 17.515 -6.757 -22.821 1.00 82.50 225 VAL A O 1
ATOM 1810 N N . VAL A 1 226 ? 18.865 -5.356 -21.702 1.00 77.75 226 VAL A N 1
ATOM 1811 C CA . VAL A 1 226 ? 18.002 -4.180 -21.882 1.00 77.75 226 VAL A CA 1
ATOM 1812 C C . VAL A 1 226 ? 17.947 -3.747 -23.347 1.00 77.75 226 VAL A C 1
ATOM 1814 O O . VAL A 1 226 ? 16.854 -3.501 -23.853 1.00 77.75 226 VAL A O 1
ATOM 1817 N N . ALA A 1 227 ? 19.081 -3.741 -24.057 1.00 74.62 227 ALA A N 1
ATOM 1818 C CA . ALA A 1 227 ? 19.120 -3.452 -25.494 1.00 74.62 227 ALA A CA 1
ATOM 1819 C C . ALA A 1 227 ? 18.301 -4.459 -26.328 1.00 74.62 227 ALA A C 1
ATOM 1821 O O . ALA A 1 227 ? 17.695 -4.086 -27.329 1.00 74.62 227 ALA A O 1
ATOM 1822 N N . GLU A 1 228 ? 18.223 -5.718 -25.892 1.00 77.56 228 GLU A N 1
ATOM 1823 C CA . GLU A 1 228 ? 17.397 -6.774 -26.500 1.00 77.56 228 GLU A CA 1
ATOM 1824 C C . GLU A 1 228 ? 15.913 -6.726 -26.055 1.00 77.56 228 GLU A C 1
ATOM 1826 O O . GLU A 1 228 ? 15.128 -7.632 -26.349 1.00 77.56 228 GLU A O 1
ATOM 1831 N N . GLY A 1 229 ? 15.492 -5.661 -25.361 1.00 68.94 229 GLY A N 1
ATOM 1832 C CA . GLY A 1 229 ? 14.104 -5.433 -24.949 1.00 68.94 229 GLY A CA 1
ATOM 1833 C C . GLY A 1 229 ? 13.705 -6.130 -23.646 1.00 68.94 229 GLY A C 1
ATOM 1834 O O . GLY A 1 229 ? 12.526 -6.424 -23.454 1.00 68.94 229 GLY A O 1
ATOM 1835 N N . GLY A 1 230 ? 14.668 -6.439 -22.772 1.00 70.44 230 GLY A N 1
ATOM 1836 C CA . GLY A 1 230 ? 14.427 -6.975 -21.425 1.00 70.44 230 GLY A CA 1
ATOM 1837 C C . GLY A 1 230 ? 14.035 -8.455 -21.377 1.00 70.44 230 GLY A C 1
ATOM 1838 O O . GLY A 1 230 ? 13.707 -8.980 -20.312 1.00 70.44 230 GLY A O 1
ATOM 1839 N N . LYS A 1 231 ? 14.062 -9.164 -22.512 1.00 70.38 231 LYS A N 1
ATOM 1840 C CA . LYS A 1 231 ? 13.637 -10.568 -22.589 1.00 70.38 231 LYS A CA 1
ATOM 1841 C C . LYS A 1 231 ? 14.754 -11.513 -22.159 1.00 70.38 231 LYS A C 1
ATOM 1843 O O . LYS A 1 231 ? 15.586 -11.927 -22.961 1.00 70.38 231 LYS A O 1
ATOM 1848 N N . ILE A 1 232 ? 14.724 -11.929 -20.897 1.00 75.81 232 ILE A N 1
ATOM 1849 C CA . ILE A 1 232 ? 15.613 -12.978 -20.389 1.00 75.81 232 ILE A CA 1
ATOM 1850 C C . ILE A 1 232 ? 15.060 -14.355 -20.779 1.00 75.81 232 ILE A C 1
ATOM 1852 O O . ILE A 1 232 ? 13.922 -14.711 -20.464 1.00 75.81 232 ILE A O 1
ATOM 1856 N N . SER A 1 233 ? 15.873 -15.150 -21.478 1.00 75.69 233 SER A N 1
ATOM 1857 C CA . SER A 1 233 ? 15.488 -16.507 -21.871 1.00 75.69 233 SER A CA 1
ATOM 1858 C C . SER A 1 233 ? 15.423 -17.447 -20.666 1.00 75.69 233 SER A C 1
ATOM 1860 O O . SER A 1 233 ? 16.280 -17.425 -19.787 1.00 75.69 233 SER A O 1
ATOM 1862 N N . LYS A 1 234 ? 14.438 -18.349 -20.671 1.00 76.38 234 LYS A N 1
ATOM 1863 C CA . LYS A 1 234 ? 14.253 -19.369 -19.625 1.00 76.38 234 LYS A CA 1
ATOM 1864 C C . LYS A 1 234 ? 15.210 -20.561 -19.763 1.00 76.38 234 LYS A C 1
ATOM 1866 O O . LYS A 1 234 ? 15.162 -21.482 -18.951 1.00 76.38 234 LYS A O 1
ATOM 1871 N N . MET A 1 235 ? 16.023 -20.600 -20.823 1.00 77.88 235 MET A N 1
ATOM 1872 C CA . MET A 1 235 ? 16.961 -21.691 -21.103 1.00 77.88 235 MET A CA 1
ATOM 1873 C C . MET A 1 235 ? 18.374 -21.323 -20.651 1.00 77.88 235 MET A C 1
ATOM 1875 O O . MET A 1 235 ? 18.936 -20.333 -21.119 1.00 77.88 235 MET A O 1
ATOM 1879 N N . ALA A 1 236 ? 18.984 -22.172 -19.819 1.00 77.69 236 ALA A N 1
ATOM 1880 C CA . ALA A 1 236 ? 20.347 -21.971 -19.322 1.00 77.69 236 ALA A CA 1
ATOM 1881 C C . ALA A 1 236 ? 21.377 -21.798 -20.454 1.00 77.69 236 ALA A C 1
ATOM 1883 O O . ALA A 1 236 ? 22.276 -20.972 -20.342 1.00 77.69 236 ALA A O 1
ATOM 1884 N N . SER A 1 237 ? 21.225 -22.511 -21.575 1.00 80.44 237 SER A N 1
ATOM 1885 C CA . SER A 1 237 ? 22.098 -22.373 -22.752 1.00 80.44 237 SER A CA 1
ATOM 1886 C C . SER A 1 237 ? 22.064 -20.976 -23.380 1.00 80.44 237 SER A C 1
ATOM 1888 O O . SER A 1 237 ? 23.074 -20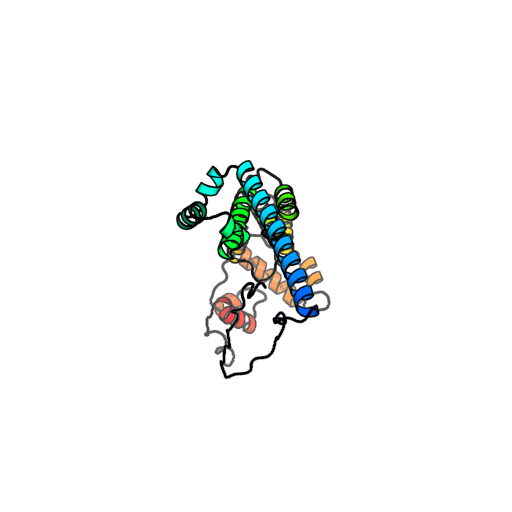.508 -23.900 1.00 80.44 237 SER A O 1
ATOM 1890 N N . MET A 1 238 ? 20.922 -20.291 -23.314 1.00 80.50 238 MET A N 1
ATOM 1891 C CA . MET A 1 238 ? 20.781 -18.915 -23.791 1.00 80.50 238 MET A CA 1
ATOM 1892 C C . MET A 1 238 ? 21.250 -17.904 -22.744 1.00 80.50 238 MET A C 1
ATOM 1894 O O . MET A 1 238 ? 21.841 -16.898 -23.115 1.00 80.50 238 MET A O 1
ATOM 1898 N N . LEU A 1 239 ? 21.072 -18.194 -21.450 1.00 81.06 239 LEU A N 1
ATOM 1899 C CA . LEU A 1 239 ? 21.578 -17.351 -20.359 1.00 81.06 239 LEU A CA 1
ATOM 1900 C C . LEU A 1 239 ? 23.108 -17.239 -20.367 1.00 81.06 239 LEU A C 1
ATOM 1902 O O . LEU A 1 239 ? 23.634 -16.156 -20.142 1.00 81.06 239 LEU A O 1
ATOM 1906 N N . ARG A 1 240 ? 23.825 -18.320 -20.704 1.00 84.00 240 ARG A N 1
ATOM 1907 C CA . ARG A 1 240 ? 25.297 -18.316 -20.848 1.00 84.00 240 ARG A CA 1
ATOM 1908 C C . ARG A 1 240 ? 25.815 -17.358 -21.924 1.00 84.00 240 ARG A C 1
ATOM 1910 O O . ARG A 1 240 ? 26.982 -16.986 -21.896 1.00 84.00 240 ARG A O 1
ATOM 1917 N N . LYS A 1 241 ? 24.978 -16.976 -22.896 1.00 84.62 241 LYS A N 1
ATOM 1918 C CA . LYS A 1 241 ? 25.368 -16.023 -23.949 1.00 84.62 241 LYS A CA 1
ATOM 1919 C C . LYS A 1 241 ? 25.450 -14.587 -23.427 1.00 84.62 241 LYS A C 1
ATOM 1921 O O . LYS A 1 241 ? 26.021 -13.739 -24.105 1.00 84.62 241 LYS A O 1
ATOM 1926 N N . ILE A 1 242 ? 24.893 -14.319 -22.245 1.00 84.69 242 ILE A N 1
ATOM 1927 C CA . ILE A 1 242 ? 24.909 -13.001 -21.619 1.00 84.69 242 ILE A CA 1
ATOM 1928 C C . ILE A 1 242 ? 26.254 -12.813 -20.892 1.00 84.69 242 ILE A C 1
ATOM 1930 O O . ILE A 1 242 ? 26.605 -13.621 -20.024 1.00 84.69 242 ILE A O 1
ATOM 1934 N N . PRO A 1 243 ? 27.011 -11.740 -21.190 1.00 84.25 243 PRO A N 1
ATOM 1935 C CA . PRO A 1 243 ? 28.248 -11.419 -20.489 1.00 84.25 243 PRO A CA 1
ATOM 1936 C C . PRO A 1 243 ? 28.066 -11.405 -18.965 1.00 84.25 243 PRO A C 1
ATOM 1938 O O . PRO A 1 243 ? 27.135 -10.801 -18.443 1.00 84.25 243 PRO A O 1
ATOM 1941 N N . GLY A 1 244 ? 28.970 -12.063 -18.236 1.00 82.88 244 GLY A N 1
ATOM 1942 C CA . GLY A 1 244 ? 28.931 -12.125 -16.769 1.00 82.88 244 GLY A CA 1
ATOM 1943 C C . GLY A 1 244 ? 28.087 -13.259 -16.178 1.00 82.88 244 GLY A C 1
ATOM 1944 O O . GLY A 1 244 ? 28.148 -13.464 -14.964 1.00 82.88 244 GLY A O 1
ATOM 1945 N N . ILE A 1 245 ? 27.370 -14.033 -17.003 1.00 85.00 245 ILE A N 1
ATOM 1946 C CA . ILE A 1 245 ? 26.648 -15.240 -16.577 1.00 85.00 245 ILE A CA 1
ATOM 1947 C C . ILE A 1 245 ? 27.460 -16.487 -16.955 1.00 85.00 245 ILE A C 1
ATOM 1949 O O . ILE A 1 245 ? 27.522 -16.876 -18.116 1.00 85.00 245 ILE A O 1
ATOM 1953 N N . GLY A 1 246 ? 28.081 -17.125 -15.958 1.00 83.50 246 GLY A N 1
ATOM 1954 C CA . GLY A 1 246 ? 28.741 -18.430 -16.119 1.00 83.50 246 GLY A CA 1
ATOM 1955 C C . GLY A 1 246 ? 27.774 -19.606 -15.949 1.00 83.50 246 GLY A C 1
ATOM 1956 O O . GLY A 1 246 ? 26.629 -19.406 -15.543 1.00 83.50 246 GLY A O 1
ATOM 1957 N N . ASP A 1 247 ? 28.238 -20.835 -16.192 1.00 80.50 247 ASP A N 1
ATOM 1958 C CA . ASP A 1 247 ? 27.386 -22.037 -16.173 1.00 80.50 247 ASP A CA 1
ATOM 1959 C C . ASP A 1 247 ? 26.616 -22.217 -14.859 1.00 80.50 247 ASP A C 1
ATOM 1961 O O . ASP A 1 247 ? 25.406 -22.443 -14.871 1.00 80.50 247 ASP A O 1
ATOM 1965 N N . TYR A 1 248 ? 27.293 -22.025 -13.723 1.00 83.62 248 TYR A N 1
ATOM 1966 C CA . TYR A 1 248 ? 26.664 -22.091 -12.403 1.00 83.62 248 TYR A CA 1
ATOM 1967 C C . TYR A 1 248 ? 25.558 -21.038 -12.237 1.00 83.62 248 TYR A C 1
ATOM 1969 O O . TYR A 1 248 ? 24.457 -21.342 -11.785 1.00 83.62 248 TYR A O 1
ATOM 1977 N N . THR A 1 249 ? 25.822 -19.790 -12.637 1.00 83.75 249 THR A N 1
ATOM 1978 C CA . THR A 1 249 ? 24.850 -18.693 -12.524 1.00 83.75 249 THR A CA 1
ATOM 1979 C C . THR A 1 249 ? 23.680 -18.883 -13.490 1.00 83.75 249 THR A C 1
ATOM 1981 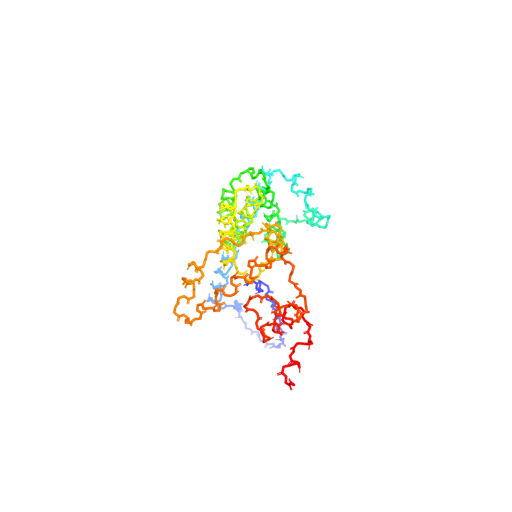O O . THR A 1 249 ? 22.540 -18.633 -13.110 1.00 83.75 249 THR A O 1
ATOM 1984 N N . ALA A 1 250 ? 23.924 -19.390 -14.701 1.00 83.81 250 ALA A N 1
ATOM 1985 C CA . ALA A 1 250 ? 22.874 -19.743 -15.653 1.00 83.81 250 ALA A CA 1
ATOM 1986 C C . ALA A 1 250 ? 21.968 -20.858 -15.106 1.00 83.81 250 ALA A C 1
ATOM 1988 O O . ALA A 1 250 ? 20.745 -20.757 -15.210 1.00 83.81 250 ALA A O 1
ATOM 1989 N N . GLY A 1 251 ? 22.559 -21.892 -14.496 1.00 78.00 251 GLY A N 1
ATOM 1990 C CA . GLY A 1 251 ? 21.830 -22.974 -13.836 1.00 78.00 251 GLY A CA 1
ATOM 1991 C C . GLY A 1 251 ? 20.991 -22.477 -12.658 1.00 78.00 251 GLY A C 1
ATOM 1992 O O . GLY A 1 251 ? 19.809 -22.804 -12.576 1.00 78.00 251 GLY A O 1
ATOM 1993 N N . ALA A 1 252 ? 21.568 -21.625 -11.805 1.00 81.25 252 ALA A N 1
ATOM 1994 C CA . ALA A 1 252 ? 20.878 -21.026 -10.663 1.00 81.25 252 ALA A CA 1
ATOM 1995 C C . ALA A 1 252 ? 19.712 -20.117 -11.086 1.00 81.25 252 ALA A C 1
ATOM 1997 O O . ALA A 1 252 ? 18.628 -20.205 -10.519 1.00 81.25 252 ALA A O 1
ATOM 1998 N N . ILE A 1 253 ? 19.887 -19.275 -12.110 1.00 80.69 253 ILE A N 1
ATOM 1999 C CA . ILE A 1 253 ? 18.797 -18.432 -12.628 1.00 80.69 253 ILE A CA 1
ATOM 2000 C C . ILE A 1 253 ? 17.688 -19.309 -13.225 1.00 80.69 253 ILE A C 1
ATOM 2002 O O . ILE A 1 253 ? 16.512 -19.081 -12.950 1.00 80.69 253 ILE A O 1
ATOM 2006 N N . ALA A 1 254 ? 18.033 -20.335 -14.008 1.00 80.31 254 ALA A N 1
ATOM 2007 C CA . ALA A 1 254 ? 17.045 -21.229 -14.611 1.00 80.31 254 ALA A CA 1
ATOM 2008 C C . ALA A 1 254 ? 16.227 -22.013 -13.568 1.00 80.31 254 ALA A C 1
ATOM 2010 O O . ALA A 1 254 ? 15.015 -22.186 -13.739 1.00 80.31 254 ALA A O 1
ATOM 2011 N N . SER A 1 255 ? 16.861 -22.457 -12.482 1.00 77.75 255 SER A N 1
ATOM 2012 C CA . SER A 1 255 ? 16.185 -23.199 -11.417 1.00 77.75 255 SER A CA 1
ATOM 2013 C C . SER A 1 255 ? 15.375 -22.286 -10.494 1.00 77.75 255 SER A C 1
ATOM 2015 O O . SER A 1 255 ? 14.212 -22.586 -10.238 1.00 77.75 255 SER A O 1
ATOM 2017 N N . ILE A 1 256 ? 15.935 -21.156 -10.052 1.00 77.19 256 ILE A N 1
ATOM 2018 C CA . ILE A 1 256 ? 15.290 -20.249 -9.088 1.00 77.19 256 ILE A CA 1
ATOM 2019 C C . ILE A 1 256 ? 14.208 -19.401 -9.762 1.00 77.19 256 ILE A C 1
ATOM 2021 O O . ILE A 1 256 ? 13.079 -19.350 -9.285 1.00 77.19 256 ILE A O 1
ATOM 2025 N N . ALA A 1 257 ? 14.526 -18.741 -10.879 1.00 75.00 257 ALA A N 1
ATOM 2026 C CA . ALA A 1 257 ? 13.613 -17.781 -11.501 1.00 75.00 257 ALA A CA 1
ATOM 2027 C C . ALA A 1 257 ? 12.556 -18.447 -12.395 1.00 75.00 257 ALA A C 1
ATOM 2029 O O . ALA A 1 257 ? 11.468 -17.905 -12.576 1.00 75.00 257 ALA A O 1
ATOM 2030 N N . PHE A 1 258 ? 12.857 -19.619 -12.968 1.00 74.94 258 PHE A N 1
ATOM 2031 C CA . PHE A 1 258 ? 11.983 -20.269 -13.954 1.00 74.94 258 PHE A CA 1
ATOM 2032 C C . PHE A 1 258 ? 11.535 -21.681 -13.575 1.00 74.94 258 PHE A C 1
ATOM 2034 O O . PHE A 1 258 ? 10.883 -22.337 -14.392 1.00 74.94 258 PHE A O 1
ATOM 2041 N N . ASN A 1 259 ? 11.859 -22.141 -12.360 1.00 69.25 259 ASN A N 1
ATOM 2042 C CA . ASN A 1 259 ? 11.511 -23.464 -11.833 1.00 69.25 259 ASN A CA 1
ATOM 2043 C C . ASN A 1 259 ? 11.824 -24.613 -12.815 1.00 69.25 259 ASN A C 1
ATOM 2045 O O . ASN A 1 259 ? 11.097 -25.603 -12.916 1.00 69.25 259 ASN A O 1
ATOM 2049 N N . LYS A 1 260 ? 12.892 -24.463 -13.610 1.00 61.06 260 LYS A N 1
ATOM 2050 C CA . LYS A 1 260 ? 13.348 -25.482 -14.556 1.00 61.06 260 LYS A CA 1
ATOM 2051 C C . LYS A 1 260 ? 14.441 -26.302 -13.877 1.00 61.06 260 LYS A C 1
ATOM 2053 O O . LYS A 1 260 ? 15.597 -25.895 -13.851 1.00 61.06 260 LYS A O 1
ATOM 2058 N N . MET A 1 261 ? 14.086 -27.490 -13.383 1.00 47.41 261 MET A N 1
ATOM 2059 C CA . MET A 1 261 ? 15.013 -28.482 -12.798 1.00 47.41 261 MET A CA 1
ATOM 2060 C C . MET A 1 261 ? 16.074 -29.041 -13.777 1.00 47.41 261 MET A C 1
ATOM 2062 O O . MET A 1 261 ? 16.792 -29.972 -13.441 1.00 47.41 261 MET A O 1
ATOM 2066 N N . GLY A 1 262 ? 16.201 -28.508 -14.994 1.00 48.62 262 GLY A N 1
ATOM 2067 C CA . GLY A 1 262 ? 17.067 -29.073 -16.035 1.00 48.62 262 GLY A CA 1
ATOM 2068 C C . GLY A 1 262 ? 18.494 -28.521 -16.092 1.00 48.62 262 GLY A C 1
ATOM 2069 O O . GLY A 1 262 ? 19.154 -28.734 -17.094 1.00 48.62 262 GLY A O 1
ATOM 2070 N N . GLY A 1 263 ? 18.953 -27.740 -15.107 1.00 42.09 263 GLY A N 1
ATOM 2071 C CA . GLY A 1 263 ? 20.228 -27.010 -15.211 1.00 42.09 263 GLY A CA 1
ATOM 2072 C C . GLY A 1 263 ? 21.368 -27.478 -14.304 1.00 42.09 263 GLY A C 1
ATOM 2073 O O . GLY A 1 263 ? 22.506 -27.098 -14.557 1.00 42.09 263 GLY A O 1
ATOM 2074 N N . LEU A 1 264 ? 21.094 -28.254 -13.248 1.00 42.97 264 LEU A N 1
ATOM 2075 C CA . LEU A 1 264 ? 22.149 -28.679 -12.314 1.00 42.97 264 LEU A CA 1
ATOM 2076 C C . LEU A 1 264 ? 22.837 -29.993 -12.717 1.00 42.97 264 LEU A C 1
ATOM 2078 O O . LEU A 1 264 ? 23.966 -30.217 -12.295 1.00 42.97 264 LEU A O 1
ATOM 2082 N N . CYS A 1 265 ? 22.200 -30.844 -13.529 1.00 40.41 265 CYS A N 1
ATOM 2083 C CA . CYS A 1 265 ? 22.747 -32.167 -13.855 1.00 40.41 265 CYS A CA 1
ATOM 2084 C C . CYS A 1 265 ? 23.735 -32.183 -15.035 1.00 40.41 265 CYS A C 1
ATOM 2086 O O . CYS A 1 265 ? 24.517 -33.120 -15.127 1.00 40.41 265 CYS A O 1
ATOM 2088 N N . ASP A 1 266 ? 23.788 -31.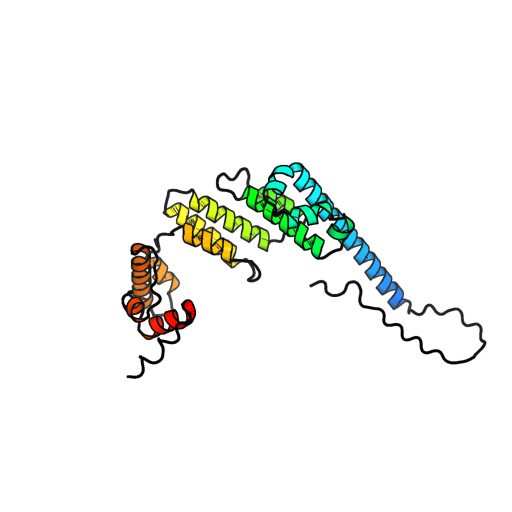139 -15.868 1.00 41.94 266 ASP A N 1
ATOM 2089 C CA . ASP A 1 266 ? 24.692 -31.098 -17.035 1.00 41.94 266 ASP A CA 1
ATOM 2090 C C . ASP A 1 266 ? 26.095 -30.538 -16.707 1.00 41.94 266 ASP A C 1
ATOM 2092 O O . ASP A 1 266 ? 26.890 -30.279 -17.605 1.00 41.94 266 ASP A O 1
ATOM 2096 N N . LEU A 1 267 ? 26.403 -30.306 -15.424 1.00 40.56 267 LEU A N 1
ATOM 2097 C CA . LEU A 1 267 ? 27.690 -29.765 -14.954 1.00 40.56 267 LEU A CA 1
ATOM 2098 C C . LEU A 1 267 ? 28.642 -30.834 -14.385 1.00 40.56 267 LEU A C 1
ATOM 2100 O O . LEU A 1 267 ? 29.720 -30.495 -13.900 1.00 40.56 267 LEU A O 1
ATOM 2104 N N . CYS A 1 268 ? 28.260 -32.113 -14.446 1.00 32.97 268 CYS A N 1
ATOM 2105 C CA . CYS A 1 268 ? 29.083 -33.248 -14.008 1.00 32.97 268 CYS A CA 1
ATOM 2106 C C . CYS A 1 268 ? 29.392 -34.247 -15.136 1.00 32.97 268 CYS A C 1
ATOM 2108 O O . CYS A 1 268 ? 29.486 -35.447 -14.883 1.00 32.97 268 CYS A O 1
ATOM 2110 N N . SER A 1 269 ? 29.545 -33.795 -16.380 1.00 31.14 269 SER A N 1
ATOM 2111 C CA . SER A 1 269 ? 29.998 -34.650 -17.489 1.00 31.14 269 SER A CA 1
ATOM 2112 C C . SER A 1 269 ? 31.125 -33.999 -18.268 1.00 31.14 269 SER A C 1
ATOM 2114 O O . SER A 1 269 ? 31.020 -32.781 -18.527 1.00 31.14 269 SER A O 1
#